Protein AF-A0A2E1LII6-F1 (afdb_monomer)

Radius of gyration: 25.46 Å; Cα contacts (8 Å, |Δi|>4): 392; chains: 1; bounding box: 59×51×78 Å

pLDDT: mean 76.34, std 22.07, range [29.39, 97.75]

Mean predicted aligned error: 13.35 Å

Sequence (254 aa):
MGRVFNDKNANGKLDPSEPGIAAARIGEQSGLLLRTDNHGRFHLPCELVQQDLGRNLVLKLDERTLPTGFEPTSENPRIVRLTRGKMVSADFGAALSREVTLNIGDCTFIYVPASAPNGVQERFHPTWTETLSTLIRILEQHPSRLVIEYRGGEHVSAELLQRRFDRVEQEFWTQWQSQPRRHAVTLSVRAQRLIGTETLPCALPDLPDGRYSVPADDAVPSIKTISADSPWAKQSFKPTRERRFFAASETETR

Secondary structure (DSSP, 8-state):
-EEEEE-TT-SSS--TTPPB-TT-EEEETTS-EEE--TTSEE---GGGS-SSS-EEEEEEEEGGGSPTTEEE-S-SSEEEEE-TT------EEEEE--EEEEEEEGGGEEEEPTTSTT--EEEE-TTHHHHHHHHHHHHHHS--EEEEEEEE-TT--HHHHHHHHHHHHHHHHHHHHTS--SS--EEEEEEEE--SS----------SS---B---GGGS-------S---GGG--PPP------PPPPP----

Structure (mmCIF, N/CA/C/O backbone):
data_AF-A0A2E1LII6-F1
#
_entry.id   AF-A0A2E1LII6-F1
#
loop_
_atom_site.group_PDB
_atom_site.id
_atom_site.type_symbol
_atom_site.label_atom_id
_atom_site.label_alt_id
_atom_site.label_comp_id
_atom_site.label_asym_id
_atom_site.label_entity_id
_atom_site.label_seq_id
_atom_site.pdbx_PDB_ins_code
_atom_site.Cartn_x
_atom_site.Cartn_y
_atom_site.Cartn_z
_atom_site.occupancy
_atom_site.B_iso_or_equiv
_atom_site.auth_seq_id
_atom_site.auth_comp_id
_atom_site.auth_asym_id
_atom_site.auth_atom_id
_atom_site.pdbx_PDB_model_num
ATOM 1 N N . MET A 1 1 ? -16.230 2.758 22.469 1.00 87.62 1 MET A N 1
ATOM 2 C CA . MET A 1 1 ? -16.947 2.202 21.296 1.00 87.62 1 MET A CA 1
ATOM 3 C C . MET A 1 1 ? -16.031 2.331 20.098 1.00 87.62 1 MET A C 1
ATOM 5 O O . MET A 1 1 ? -15.109 3.130 20.168 1.00 87.62 1 MET A O 1
ATOM 9 N N . GLY A 1 2 ? -16.210 1.543 19.053 1.00 93.06 2 GLY A N 1
ATOM 10 C CA . GLY A 1 2 ? -15.372 1.668 17.866 1.00 93.06 2 GLY A CA 1
ATOM 11 C C . GLY A 1 2 ? -16.033 1.055 16.652 1.00 93.06 2 GLY A C 1
ATOM 12 O O . GLY A 1 2 ? -17.021 0.321 16.774 1.00 93.06 2 GLY A O 1
ATOM 13 N N . ARG A 1 3 ? -15.491 1.371 15.482 1.00 96.12 3 ARG A N 1
ATOM 14 C CA . ARG A 1 3 ? -15.957 0.845 14.208 1.00 96.12 3 ARG A CA 1
ATOM 15 C C . ARG A 1 3 ? -14.788 0.393 13.345 1.00 96.12 3 ARG A C 1
ATOM 17 O O . ARG A 1 3 ? -13.794 1.098 13.227 1.00 96.12 3 ARG A O 1
ATOM 24 N N . VAL A 1 4 ? -14.931 -0.762 12.710 1.00 97.75 4 VAL A N 1
ATOM 25 C CA . VAL A 1 4 ? -14.107 -1.154 11.566 1.00 97.75 4 VAL A CA 1
ATOM 26 C C . VAL A 1 4 ? -14.878 -0.775 10.310 1.00 97.75 4 VAL A C 1
ATOM 28 O O . VAL A 1 4 ? -16.044 -1.157 10.172 1.00 97.75 4 VAL A O 1
ATOM 31 N N . PHE A 1 5 ? -14.272 0.001 9.421 1.00 97.44 5 PHE A N 1
ATOM 32 C CA . PHE A 1 5 ? -14.938 0.556 8.243 1.00 97.44 5 PHE A CA 1
ATOM 33 C C . PHE A 1 5 ? -14.146 0.297 6.964 1.00 97.44 5 PHE A C 1
ATOM 35 O O . PHE A 1 5 ? -12.929 0.123 6.994 1.00 97.44 5 PHE A O 1
ATOM 42 N N . ASN A 1 6 ? -14.877 0.225 5.850 1.00 95.88 6 ASN A N 1
ATOM 43 C CA . ASN A 1 6 ? -14.311 0.153 4.513 1.00 95.88 6 ASN A CA 1
ATOM 44 C C . ASN A 1 6 ? -13.916 1.566 4.094 1.00 95.88 6 ASN A C 1
ATOM 46 O O . ASN A 1 6 ? -14.775 2.357 3.693 1.00 95.88 6 ASN A O 1
ATOM 50 N N . ASP A 1 7 ? -12.630 1.839 4.235 1.00 93.25 7 ASP A N 1
ATOM 51 C CA . ASP A 1 7 ? -12.001 3.116 3.950 1.00 93.25 7 ASP A CA 1
ATOM 52 C C . ASP A 1 7 ? -11.849 3.283 2.431 1.00 93.25 7 ASP A C 1
ATOM 54 O O . ASP A 1 7 ? -10.897 2.808 1.809 1.00 93.25 7 ASP A O 1
ATOM 58 N N . LYS A 1 8 ? -12.843 3.902 1.792 1.00 88.00 8 LYS A N 1
ATOM 59 C CA . LYS A 1 8 ? -12.944 3.929 0.321 1.00 88.00 8 LYS A CA 1
ATOM 60 C C . LYS A 1 8 ? -11.897 4.833 -0.316 1.00 88.00 8 LYS A C 1
ATOM 62 O O . LYS A 1 8 ? -11.563 4.656 -1.490 1.00 88.00 8 LYS A O 1
ATOM 67 N N . ASN A 1 9 ? -11.437 5.834 0.425 1.00 84.88 9 ASN A N 1
ATOM 68 C CA . ASN A 1 9 ? -10.413 6.770 -0.023 1.00 84.88 9 ASN A CA 1
ATOM 69 C C . ASN A 1 9 ? -9.030 6.454 0.576 1.00 84.88 9 ASN A C 1
ATOM 71 O O . ASN A 1 9 ? -8.063 7.117 0.202 1.00 84.88 9 ASN A O 1
ATOM 75 N N . ALA A 1 10 ? -8.937 5.425 1.426 1.00 85.31 10 ALA A N 1
ATOM 76 C CA . ALA A 1 10 ? -7.733 4.946 2.096 1.00 85.31 10 ALA A CA 1
ATOM 77 C C . ALA A 1 10 ? -6.975 6.065 2.847 1.00 85.31 10 ALA A C 1
ATOM 79 O O . ALA A 1 10 ? -5.743 6.131 2.819 1.00 85.31 10 ALA A O 1
ATOM 80 N N . ASN A 1 11 ? -7.720 6.960 3.512 1.00 85.00 11 ASN A N 1
ATOM 81 C CA . ASN A 1 11 ? -7.179 8.084 4.288 1.00 85.00 11 ASN A CA 1
ATOM 82 C C . ASN A 1 11 ? -6.964 7.762 5.788 1.00 85.00 11 ASN A C 1
ATOM 84 O O . ASN A 1 11 ? -6.427 8.592 6.530 1.00 85.00 11 ASN A O 1
ATOM 88 N N . GLY A 1 12 ? -7.384 6.579 6.243 1.00 88.75 12 GLY A N 1
ATOM 89 C CA . GLY A 1 12 ? -7.261 6.079 7.614 1.00 88.75 12 GLY A CA 1
ATOM 90 C C . GLY A 1 12 ? -8.250 6.685 8.618 1.00 88.75 12 GLY A C 1
ATOM 91 O O . GLY A 1 12 ? -8.114 6.444 9.822 1.00 88.75 12 GLY A O 1
ATOM 92 N N . LYS A 1 13 ? -9.228 7.476 8.168 1.00 90.88 13 LYS A N 1
ATOM 93 C CA . LYS A 1 13 ? -10.216 8.193 8.986 1.00 90.88 13 LYS A CA 1
ATOM 94 C C . LYS A 1 13 ? -11.629 7.826 8.549 1.00 90.88 13 LYS A C 1
ATOM 96 O O . LYS A 1 13 ? -11.918 7.740 7.371 1.00 90.88 13 LYS A O 1
ATOM 101 N N . LEU A 1 14 ? -12.514 7.648 9.526 1.00 93.50 14 LEU A N 1
ATOM 102 C CA . LEU A 1 14 ? -13.900 7.289 9.253 1.00 93.50 14 LEU A CA 1
ATOM 103 C C . LEU A 1 14 ? -14.663 8.477 8.656 1.00 93.50 14 LEU A C 1
ATOM 105 O O . LEU A 1 14 ? -14.888 9.470 9.353 1.00 93.50 14 LEU A O 1
ATOM 109 N N . ASP A 1 15 ? -15.151 8.318 7.428 1.00 92.81 15 ASP A N 1
ATOM 110 C CA . ASP A 1 15 ? -16.056 9.267 6.781 1.00 92.81 15 ASP A CA 1
ATOM 111 C C . ASP A 1 15 ? -17.535 8.811 6.875 1.00 92.81 15 ASP A C 1
ATOM 113 O O . ASP A 1 15 ? -17.834 7.613 6.902 1.00 92.81 15 ASP A O 1
ATOM 117 N N . PRO A 1 16 ? -18.525 9.733 6.877 1.00 91.88 16 PRO A N 1
ATOM 118 C CA . PRO A 1 16 ? -19.945 9.374 7.022 1.00 91.88 16 PRO A CA 1
ATOM 119 C C . PRO A 1 16 ? -20.489 8.425 5.944 1.00 91.88 16 PRO A C 1
ATOM 121 O O . PRO A 1 16 ? -21.457 7.703 6.181 1.00 91.88 16 PRO A O 1
ATOM 124 N N . SER A 1 17 ? -19.883 8.433 4.753 1.00 92.50 17 SER A N 1
ATOM 125 C CA . SER A 1 17 ? -20.304 7.614 3.606 1.00 92.50 17 SER A CA 1
ATOM 126 C C . SER A 1 17 ? -19.725 6.191 3.606 1.00 92.50 17 SER A C 1
ATOM 128 O O . SER A 1 17 ? -20.030 5.387 2.714 1.00 92.50 17 SER A O 1
ATOM 130 N N . GLU A 1 18 ? -18.881 5.869 4.587 1.00 95.06 18 GLU A N 1
ATOM 131 C CA . GLU A 1 18 ? -18.122 4.625 4.614 1.00 95.06 18 GLU A CA 1
ATOM 132 C C . GLU A 1 18 ? -18.876 3.507 5.346 1.00 95.06 18 GLU A C 1
ATOM 134 O O . GLU A 1 18 ? -19.318 3.666 6.498 1.00 95.06 18 GLU A O 1
ATOM 139 N N . PRO A 1 19 ? -19.074 2.352 4.681 1.00 96.25 19 PRO A N 1
ATOM 140 C CA . PRO A 1 19 ? -19.768 1.230 5.283 1.00 96.25 19 PRO A CA 1
ATOM 141 C C . PRO A 1 19 ? -18.872 0.528 6.305 1.00 96.25 19 PRO A C 1
ATOM 143 O O . PRO A 1 19 ? -17.647 0.579 6.240 1.00 96.25 19 PRO A O 1
ATOM 146 N N . GLY A 1 20 ? -19.496 -0.158 7.258 1.00 96.62 20 GLY A N 1
ATOM 147 C CA . GLY A 1 20 ? -18.764 -0.958 8.232 1.00 96.62 20 GLY A CA 1
ATOM 148 C C . GLY A 1 20 ? -18.297 -2.290 7.658 1.00 96.62 20 GLY A C 1
ATOM 149 O O . GLY A 1 20 ? -18.930 -2.834 6.755 1.00 96.62 20 GLY A O 1
ATOM 150 N N . ILE A 1 21 ? -17.229 -2.842 8.229 1.00 97.50 21 ILE A N 1
ATOM 151 C CA . ILE A 1 21 ? -16.746 -4.192 7.931 1.00 97.50 21 ILE A CA 1
ATOM 152 C C . ILE A 1 21 ? -17.217 -5.132 9.036 1.00 97.50 21 ILE A C 1
ATOM 154 O O . ILE A 1 21 ? -16.780 -5.043 10.186 1.00 97.50 21 ILE A O 1
ATOM 158 N N . ALA A 1 22 ? -18.126 -6.032 8.676 1.00 97.38 22 ALA A N 1
ATOM 159 C CA . ALA A 1 22 ? -18.686 -7.017 9.588 1.00 97.38 22 ALA A CA 1
ATOM 160 C C . ALA A 1 22 ? -17.710 -8.157 9.897 1.00 97.38 22 ALA A C 1
ATOM 162 O O . ALA A 1 22 ? -16.826 -8.463 9.100 1.00 97.38 22 ALA A O 1
ATOM 163 N N . ALA A 1 23 ? -17.907 -8.807 11.048 1.00 96.75 23 ALA A N 1
ATOM 164 C CA . ALA A 1 23 ? -17.160 -9.984 11.495 1.00 96.75 23 ALA A CA 1
ATOM 165 C C . ALA A 1 23 ? -15.629 -9.816 11.641 1.00 96.75 23 ALA A C 1
ATOM 167 O O . ALA A 1 23 ? -14.951 -10.789 11.985 1.00 96.75 23 ALA A O 1
ATOM 168 N N . ALA A 1 24 ? -15.099 -8.603 11.474 1.00 97.69 24 ALA A N 1
ATOM 169 C CA . ALA A 1 24 ? -13.707 -8.274 11.738 1.00 97.69 24 ALA A CA 1
ATOM 170 C C . ALA A 1 24 ? -13.397 -8.457 13.227 1.00 97.69 24 ALA A C 1
ATOM 172 O O . ALA A 1 24 ? -14.223 -8.156 14.097 1.00 97.69 24 ALA A O 1
ATOM 173 N N . ARG A 1 25 ? -12.205 -8.966 13.528 1.00 97.69 25 ARG A N 1
ATOM 174 C CA . ARG A 1 25 ? -11.762 -9.260 14.889 1.00 97.69 25 ARG A CA 1
ATOM 175 C C . ARG A 1 25 ? -10.764 -8.219 15.368 1.00 97.69 25 ARG A C 1
ATOM 177 O O . ARG A 1 25 ? -9.828 -7.875 14.657 1.00 97.69 25 ARG A O 1
ATOM 184 N N . ILE A 1 26 ? -10.950 -7.754 16.596 1.00 97.12 26 ILE A N 1
ATOM 185 C CA . ILE A 1 26 ? -10.033 -6.842 17.276 1.00 97.12 26 ILE A CA 1
ATOM 186 C C . ILE A 1 26 ? -9.507 -7.561 18.512 1.00 97.12 26 ILE A C 1
ATOM 188 O O . ILE A 1 26 ? -10.291 -8.057 19.319 1.00 97.12 26 ILE A O 1
ATOM 192 N N . GLY A 1 27 ? -8.189 -7.639 18.649 1.00 95.25 27 GLY A N 1
ATOM 193 C CA . GLY A 1 27 ? -7.525 -8.152 19.839 1.00 95.25 27 GLY A CA 1
ATOM 194 C C . GLY A 1 27 ? -7.078 -7.022 20.756 1.00 95.25 27 GLY A C 1
ATOM 195 O O . GLY A 1 27 ? -6.588 -5.995 20.291 1.00 95.25 27 GLY A O 1
ATOM 196 N N . GLU A 1 28 ? -7.221 -7.224 22.057 1.00 92.19 28 GLU A N 1
ATOM 197 C CA . GLU A 1 28 ? -6.626 -6.377 23.090 1.00 92.19 28 GLU A CA 1
ATOM 198 C C . GLU A 1 28 ? -5.475 -7.130 23.774 1.00 92.19 28 GLU A C 1
ATOM 200 O O . GLU A 1 28 ? -5.450 -8.363 23.796 1.00 92.19 28 GLU A O 1
ATOM 205 N N . GLN A 1 29 ? -4.501 -6.398 24.316 1.00 89.81 29 GLN A N 1
ATOM 206 C CA . GLN A 1 29 ? -3.284 -6.960 24.914 1.00 89.81 29 GLN A CA 1
ATOM 207 C C . GLN A 1 29 ? -3.530 -8.021 26.007 1.00 89.81 29 GLN A C 1
ATOM 209 O O . GLN A 1 29 ? -2.716 -8.929 26.157 1.00 89.81 29 GLN A O 1
ATOM 214 N N . SER A 1 30 ? -4.637 -7.951 26.751 1.00 87.06 30 SER A N 1
ATOM 215 C CA . SER A 1 30 ? -5.028 -8.949 27.762 1.00 87.06 30 SER A CA 1
ATOM 216 C C . SER A 1 30 ? -5.476 -10.296 27.182 1.00 87.06 30 SER A C 1
ATOM 218 O O . SER A 1 30 ? -5.723 -11.231 27.939 1.00 87.06 30 SER A O 1
ATOM 220 N N . GLY A 1 31 ? -5.599 -10.408 25.856 1.00 89.81 31 GLY A N 1
ATOM 221 C CA . GLY A 1 31 ? -6.128 -11.587 25.171 1.00 89.81 31 GLY A CA 1
ATOM 222 C C . GLY A 1 31 ? -7.630 -11.518 24.891 1.00 89.81 31 GLY A C 1
ATOM 223 O O . GLY A 1 31 ? -8.179 -12.447 24.299 1.00 89.81 31 GLY A O 1
ATOM 224 N N . LEU A 1 32 ? -8.306 -10.426 25.264 1.00 91.44 32 LEU A N 1
ATOM 225 C CA . LEU A 1 32 ? -9.696 -10.197 24.878 1.00 91.44 32 LEU A CA 1
ATOM 226 C C . LEU A 1 32 ? -9.817 -10.081 23.352 1.00 91.44 32 LEU A C 1
ATOM 228 O O . LEU A 1 32 ? -9.117 -9.291 22.718 1.00 91.44 32 LEU A O 1
ATOM 232 N N . LEU A 1 33 ? -10.761 -10.828 22.781 1.00 94.69 33 LEU A N 1
ATOM 233 C CA . LEU A 1 33 ? -11.107 -10.776 21.365 1.00 94.69 33 LEU A CA 1
ATOM 234 C C . LEU A 1 33 ? -12.518 -10.216 21.196 1.00 94.69 33 LEU A C 1
ATOM 236 O O . LEU A 1 33 ? -13.485 -10.741 21.745 1.00 94.69 33 LEU A O 1
ATOM 240 N N . LEU A 1 34 ? -12.632 -9.165 20.397 1.00 94.62 34 LEU A N 1
ATOM 241 C CA . LEU A 1 34 ? -13.885 -8.527 20.017 1.00 94.62 34 LEU A CA 1
ATOM 242 C C . LEU A 1 34 ? -14.183 -8.845 18.561 1.00 94.62 34 LEU A C 1
ATOM 244 O O . LEU A 1 34 ? -13.266 -9.023 17.759 1.00 94.62 34 LEU A O 1
ATOM 248 N N . ARG A 1 35 ? -15.466 -8.885 18.209 1.00 96.62 35 ARG A N 1
ATOM 249 C CA . ARG A 1 35 ? -15.913 -9.058 16.828 1.00 96.62 35 ARG A CA 1
ATOM 250 C C . ARG A 1 35 ? -16.917 -7.976 16.469 1.00 96.62 35 ARG A C 1
ATOM 252 O O . ARG A 1 35 ? -17.777 -7.653 17.286 1.00 96.62 35 ARG A O 1
ATOM 259 N N . THR A 1 36 ? -16.804 -7.428 15.266 1.00 97.69 36 THR A N 1
ATOM 260 C CA . THR A 1 36 ? -17.729 -6.401 14.792 1.00 97.69 36 THR A CA 1
ATOM 261 C C . THR A 1 36 ? -19.090 -6.969 14.398 1.00 97.69 36 THR A C 1
ATOM 263 O O . THR A 1 36 ? -19.201 -8.106 13.925 1.00 97.69 36 THR A O 1
ATOM 266 N N . ASP A 1 37 ? -20.132 -6.158 14.591 1.00 97.19 37 ASP A N 1
ATOM 267 C CA . ASP A 1 37 ? -21.487 -6.428 14.102 1.00 97.19 37 ASP A CA 1
ATOM 268 C C . ASP A 1 37 ? -21.611 -6.207 12.581 1.00 97.19 37 ASP A C 1
ATOM 270 O O . ASP A 1 37 ? -20.654 -5.828 11.906 1.00 97.19 37 ASP A O 1
ATOM 274 N N . ASN A 1 38 ? -22.815 -6.391 12.032 1.00 96.81 38 ASN A N 1
ATOM 275 C CA . ASN A 1 38 ? -23.093 -6.199 10.600 1.00 96.81 38 ASN A CA 1
ATOM 276 C C . ASN A 1 38 ? -22.815 -4.771 10.087 1.00 96.81 38 ASN A C 1
ATOM 278 O O . ASN A 1 38 ? -22.709 -4.563 8.883 1.00 96.81 38 ASN A O 1
ATOM 282 N N . HIS A 1 39 ? -22.695 -3.789 10.981 1.00 96.06 39 HIS A N 1
ATOM 283 C CA . HIS A 1 39 ? -22.396 -2.393 10.662 1.00 96.06 39 HIS A CA 1
ATOM 284 C C . HIS A 1 39 ? -20.951 -2.014 11.013 1.00 96.06 39 HIS A C 1
ATOM 286 O O . HIS A 1 39 ? -20.612 -0.823 11.015 1.00 96.06 39 HIS A O 1
ATOM 292 N N . GLY A 1 40 ? -20.102 -3.001 11.311 1.00 96.88 40 GLY A N 1
ATOM 293 C CA . GLY A 1 40 ? -18.701 -2.819 11.668 1.00 96.88 40 GLY A CA 1
ATOM 294 C C . GLY A 1 40 ? -18.467 -2.305 13.085 1.00 96.88 40 GLY A C 1
ATOM 295 O O . GLY A 1 40 ? -17.338 -1.973 13.420 1.00 96.88 40 GLY A O 1
ATOM 296 N N . ARG A 1 41 ? -19.492 -2.205 13.933 1.00 96.69 41 ARG A N 1
ATOM 297 C CA . ARG A 1 41 ? -19.379 -1.618 15.276 1.00 96.69 41 ARG A CA 1
ATOM 298 C C . ARG A 1 41 ? -18.934 -2.657 16.294 1.00 96.69 41 ARG A C 1
ATOM 300 O O . ARG A 1 41 ? -19.300 -3.827 16.198 1.00 96.69 41 ARG A O 1
ATOM 307 N N . PHE A 1 42 ? -18.196 -2.214 17.304 1.00 95.00 42 PHE A N 1
ATOM 308 C CA . PHE A 1 42 ? -17.828 -3.017 18.464 1.00 95.00 42 PHE A CA 1
ATOM 309 C C . PHE A 1 42 ? -17.786 -2.174 19.745 1.00 95.00 42 PHE A C 1
ATOM 311 O O . PHE A 1 42 ? -17.645 -0.944 19.733 1.00 95.00 42 PHE A O 1
ATOM 318 N N . HIS A 1 43 ? -17.889 -2.859 20.881 1.00 91.31 43 HIS A N 1
ATOM 319 C CA . HIS A 1 43 ? -17.857 -2.251 22.204 1.00 91.31 43 HIS A CA 1
ATOM 320 C C . HIS A 1 43 ? -16.812 -2.941 23.074 1.00 91.31 43 HIS A C 1
ATOM 322 O O . HIS A 1 43 ? -16.597 -4.145 22.972 1.00 91.31 43 HIS A O 1
ATOM 328 N N . LEU A 1 44 ? -16.152 -2.147 23.913 1.00 86.12 44 LEU A N 1
ATOM 329 C CA . LEU A 1 44 ? -15.193 -2.632 24.895 1.00 86.12 44 LEU A CA 1
ATOM 330 C C . LEU A 1 44 ? -15.941 -2.904 26.206 1.00 86.12 44 LEU A C 1
ATOM 332 O O . LEU A 1 44 ? -16.714 -2.033 26.617 1.00 86.12 44 LEU A O 1
ATOM 336 N N . PRO A 1 45 ? -15.718 -4.059 26.853 1.00 83.81 45 PRO A N 1
ATOM 337 C CA . PRO A 1 45 ? -16.279 -4.350 28.166 1.00 83.81 45 PRO A CA 1
ATOM 338 C C . PRO A 1 45 ? -15.844 -3.310 29.206 1.00 83.81 45 PRO A C 1
ATOM 340 O O . PRO A 1 45 ? -14.714 -2.806 29.169 1.00 83.81 45 PRO A O 1
ATOM 343 N N . CYS A 1 46 ? -16.741 -2.972 30.131 1.00 75.00 46 CYS A N 1
ATOM 344 C CA . CYS A 1 46 ? -16.492 -1.954 31.154 1.00 75.00 46 CYS A CA 1
ATOM 345 C C . CYS A 1 46 ? -15.415 -2.382 32.162 1.00 75.00 46 CYS A C 1
ATOM 347 O O . CYS A 1 46 ? -14.729 -1.533 32.728 1.00 75.00 46 CYS A O 1
ATOM 349 N N . GLU A 1 47 ? -15.214 -3.687 32.334 1.00 74.94 47 GLU A N 1
ATOM 350 C CA . GLU A 1 47 ? -14.251 -4.311 33.246 1.00 74.94 47 GLU A CA 1
ATOM 351 C C . GLU A 1 47 ? -12.793 -3.995 32.873 1.00 74.94 47 GLU A C 1
ATOM 353 O O . GLU A 1 47 ? -11.879 -4.163 33.679 1.00 74.94 47 GLU A O 1
ATOM 358 N N . LEU A 1 48 ? -12.552 -3.492 31.657 1.00 75.31 48 LEU A N 1
ATOM 359 C CA . LEU A 1 48 ? -11.228 -3.063 31.209 1.00 75.31 48 LEU A CA 1
ATOM 360 C C . LEU A 1 48 ? -10.770 -1.734 31.835 1.00 75.31 48 LEU A C 1
ATOM 362 O O . LEU A 1 48 ? -9.611 -1.356 31.678 1.00 75.31 48 LEU A O 1
ATOM 366 N N . VAL A 1 49 ? -11.636 -1.005 32.536 1.00 71.50 49 VAL A N 1
ATOM 367 C CA . VAL A 1 49 ? -11.278 0.257 33.194 1.00 71.50 49 VAL A CA 1
ATOM 368 C C . VAL A 1 49 ? -11.309 0.042 34.705 1.00 71.50 49 VAL A C 1
ATOM 370 O O . VAL A 1 49 ? -12.378 -0.123 35.286 1.00 71.50 49 VAL A O 1
ATOM 373 N N . GLN A 1 50 ? -10.137 0.036 35.354 1.00 66.56 50 GLN A N 1
ATOM 374 C CA . GLN A 1 50 ? -10.078 0.042 36.820 1.00 66.56 50 GLN A CA 1
ATOM 375 C C . GLN A 1 50 ? -10.671 1.351 37.357 1.00 66.56 50 GLN A C 1
ATOM 377 O O . GLN A 1 50 ? -10.592 2.389 36.698 1.00 66.56 50 GLN A O 1
ATOM 382 N N . GLN A 1 51 ? -11.306 1.289 38.531 1.00 63.09 51 GLN A N 1
ATOM 383 C CA . GLN A 1 51 ? -12.258 2.312 38.977 1.00 63.09 51 GLN A CA 1
ATOM 384 C C . GLN A 1 51 ? -11.663 3.720 39.161 1.00 63.09 51 GLN A C 1
ATOM 386 O O . GLN A 1 51 ? -12.420 4.692 39.058 1.00 63.09 51 GLN A O 1
ATOM 391 N N . ASP A 1 52 ? -10.341 3.834 39.346 1.00 67.31 52 ASP A N 1
ATOM 392 C CA . ASP A 1 52 ? -9.731 5.044 39.920 1.00 67.31 52 ASP A CA 1
ATOM 393 C C . ASP A 1 52 ? -8.591 5.617 39.058 1.00 67.31 52 ASP A C 1
ATOM 395 O O . ASP A 1 52 ? -8.352 6.824 39.032 1.00 67.31 52 ASP A O 1
ATOM 399 N N . LEU A 1 53 ? -7.909 4.765 38.288 1.00 68.75 53 LEU A N 1
ATOM 400 C CA . LEU A 1 53 ? -6.806 5.138 37.410 1.00 68.75 53 LEU A CA 1
ATOM 401 C C . LEU A 1 53 ? -7.168 4.665 36.008 1.00 68.75 53 LEU A C 1
ATOM 403 O O . LEU A 1 53 ? -7.286 3.467 35.759 1.00 68.75 53 LEU A O 1
ATOM 407 N N . GLY A 1 54 ? -7.365 5.598 35.072 1.00 77.56 54 GLY A N 1
ATOM 408 C CA . GLY A 1 54 ? -7.589 5.209 33.678 1.00 77.56 54 GLY A CA 1
ATOM 409 C C . GLY A 1 54 ? -6.487 4.262 33.178 1.00 77.56 54 GLY A C 1
ATOM 410 O O . GLY A 1 54 ? -5.377 4.240 33.729 1.00 77.56 54 GLY A O 1
ATOM 411 N N . ARG A 1 55 ? -6.724 3.553 32.072 1.00 84.94 55 ARG A N 1
ATOM 412 C CA . ARG A 1 55 ? -5.763 2.612 31.468 1.00 84.94 55 ARG A CA 1
ATOM 413 C C . ARG A 1 55 ? -5.517 2.917 29.991 1.00 84.94 55 ARG A C 1
ATOM 415 O O . ARG A 1 55 ? -6.419 3.369 29.295 1.00 84.94 55 ARG A O 1
ATOM 422 N N . ASN A 1 56 ? -4.294 2.691 29.516 1.00 89.00 56 ASN A N 1
ATOM 423 C CA . ASN A 1 56 ? -4.018 2.647 28.080 1.00 89.00 56 ASN A CA 1
ATOM 424 C C . ASN A 1 56 ? -4.372 1.248 27.583 1.00 89.00 56 ASN A C 1
ATOM 426 O O . ASN A 1 56 ? -3.808 0.274 28.073 1.00 89.00 56 ASN A O 1
ATOM 430 N N . LEU A 1 57 ? -5.313 1.150 26.654 1.00 89.19 57 LEU A N 1
ATOM 431 C CA . LEU A 1 57 ? -5.597 -0.089 25.944 1.00 89.19 57 LEU A CA 1
ATOM 432 C C . LEU A 1 57 ? -4.841 -0.099 24.628 1.00 89.19 57 LEU A C 1
ATOM 434 O O . LEU A 1 57 ? -4.822 0.908 23.921 1.00 89.19 57 LEU A O 1
ATOM 438 N N . VAL A 1 58 ? -4.267 -1.247 24.292 1.00 93.12 58 VAL A N 1
ATOM 439 C CA . VAL A 1 58 ? -3.666 -1.486 22.981 1.00 93.12 58 VAL A CA 1
ATOM 440 C C . VAL A 1 58 ? -4.612 -2.390 22.211 1.00 93.12 58 VAL A C 1
ATOM 442 O O . VAL A 1 58 ? -4.824 -3.540 22.592 1.00 93.12 58 VAL A O 1
ATOM 445 N N . LEU A 1 59 ? -5.199 -1.854 21.148 1.00 94.56 59 LEU A N 1
ATOM 446 C CA . LEU A 1 59 ? -6.166 -2.541 20.303 1.00 94.56 59 LEU A CA 1
ATOM 447 C C . LEU A 1 59 ? -5.530 -2.816 18.949 1.00 94.56 59 LEU A C 1
ATOM 449 O O . LEU A 1 59 ? -4.980 -1.914 18.321 1.00 94.56 59 LEU A O 1
ATOM 453 N N . LYS A 1 60 ? -5.616 -4.058 18.489 1.00 96.81 60 LYS A N 1
ATOM 454 C CA . LYS A 1 60 ? -5.072 -4.481 17.204 1.00 96.81 60 LYS A CA 1
ATOM 455 C C . LYS A 1 60 ? -6.174 -5.086 16.350 1.00 96.81 60 LYS A C 1
ATOM 457 O O . LYS A 1 60 ? -6.830 -6.035 16.776 1.00 96.81 60 LYS A O 1
ATOM 462 N N . LEU A 1 61 ? -6.347 -4.567 15.143 1.00 97.56 61 LEU A N 1
ATOM 463 C CA . LEU A 1 61 ? -7.186 -5.191 14.131 1.00 97.56 61 LEU A CA 1
ATOM 464 C C . LEU A 1 61 ? -6.492 -6.454 13.610 1.00 97.56 61 LEU A C 1
ATOM 466 O O . LEU A 1 61 ? -5.315 -6.425 13.240 1.00 97.56 61 LEU A O 1
ATOM 470 N N . ASP A 1 62 ? -7.221 -7.565 13.595 1.00 96.75 62 ASP A N 1
ATOM 471 C CA . ASP A 1 62 ? -6.743 -8.832 13.062 1.00 96.75 62 ASP A CA 1
ATOM 472 C C . ASP A 1 62 ? -6.991 -8.917 11.551 1.00 96.75 62 ASP A C 1
ATOM 474 O O . ASP A 1 62 ? -8.087 -9.240 11.088 1.00 96.75 62 ASP A O 1
ATOM 478 N N . GLU A 1 63 ? -5.940 -8.648 10.785 1.00 95.06 63 GLU A N 1
ATOM 479 C CA . GLU A 1 63 ? -5.949 -8.547 9.321 1.00 95.06 63 GLU A CA 1
ATOM 480 C C . GLU A 1 63 ? -6.491 -9.803 8.634 1.00 95.06 63 GLU A C 1
ATOM 482 O O . GLU A 1 63 ? -7.208 -9.713 7.644 1.00 95.06 63 GLU A O 1
ATOM 487 N N . ARG A 1 64 ? -6.253 -10.986 9.213 1.00 95.25 64 ARG A N 1
ATOM 488 C CA . ARG A 1 64 ? -6.718 -12.268 8.650 1.00 95.25 64 ARG A CA 1
ATOM 489 C C . ARG A 1 64 ? -8.241 -12.438 8.674 1.00 95.25 64 ARG A C 1
ATOM 491 O O . ARG A 1 64 ? -8.757 -13.382 8.088 1.00 95.25 64 ARG A O 1
ATOM 498 N N . THR A 1 65 ? -8.945 -11.594 9.427 1.00 96.69 65 THR A N 1
ATOM 499 C CA . THR A 1 65 ? -10.412 -11.623 9.542 1.00 96.69 65 THR A CA 1
ATOM 500 C C . THR A 1 65 ? -11.100 -10.591 8.660 1.00 96.69 65 THR A C 1
ATOM 502 O O . THR A 1 65 ? -12.329 -10.550 8.619 1.00 96.69 65 THR A O 1
ATOM 505 N N . LEU A 1 66 ? -10.323 -9.761 7.963 1.00 96.75 66 LEU A N 1
ATOM 506 C CA . LEU A 1 66 ? -10.854 -8.836 6.978 1.00 96.75 66 LEU A CA 1
ATOM 507 C C . LEU A 1 66 ? -11.306 -9.589 5.717 1.00 96.75 66 LEU A C 1
ATOM 509 O O . LEU A 1 66 ? -10.838 -10.702 5.455 1.00 96.75 66 LEU A O 1
ATOM 513 N N . PRO A 1 67 ? -12.210 -8.993 4.917 1.00 95.25 67 PRO A N 1
ATOM 514 C CA . PRO A 1 67 ? -12.533 -9.514 3.598 1.00 95.25 67 PRO A CA 1
ATOM 515 C C . PRO A 1 67 ? -11.271 -9.708 2.751 1.00 95.25 67 PRO A C 1
ATOM 517 O O . PRO A 1 67 ? -10.284 -8.990 2.900 1.00 95.25 67 PRO A O 1
ATOM 520 N N . THR A 1 68 ? -11.301 -10.677 1.841 1.00 92.00 68 THR A N 1
ATOM 521 C CA . THR A 1 68 ? -10.144 -10.998 1.002 1.00 92.00 68 THR A CA 1
ATOM 522 C C . THR A 1 68 ? -9.614 -9.764 0.269 1.00 92.00 68 THR A C 1
ATOM 524 O O . THR A 1 68 ? -10.375 -9.020 -0.347 1.00 92.00 68 THR A O 1
ATOM 527 N N . GLY A 1 69 ? -8.295 -9.571 0.339 1.00 88.19 69 GLY A N 1
ATOM 528 C CA . GLY A 1 69 ? -7.593 -8.456 -0.293 1.00 88.19 69 GLY A CA 1
ATOM 529 C C . GLY A 1 69 ? -7.627 -7.148 0.497 1.00 88.19 69 GLY A C 1
ATOM 530 O O . GLY A 1 69 ? -7.002 -6.192 0.056 1.00 88.19 69 GLY A O 1
ATOM 531 N N . PHE A 1 70 ? -8.326 -7.069 1.633 1.00 92.75 70 PHE A N 1
ATOM 532 C C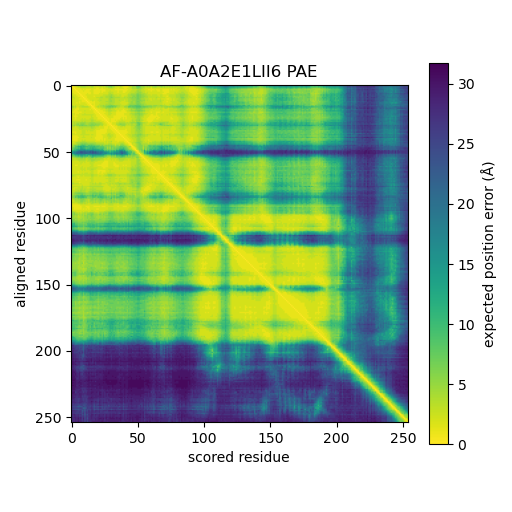A . PHE A 1 70 ? -8.309 -5.866 2.462 1.00 92.75 70 PHE A CA 1
ATOM 533 C C . PHE A 1 70 ? -7.034 -5.777 3.302 1.00 92.75 70 PHE A C 1
ATOM 535 O O . PHE A 1 70 ? -6.603 -6.759 3.903 1.00 92.75 70 PHE A O 1
ATOM 542 N N . GLU A 1 71 ? -6.486 -4.570 3.396 1.00 91.62 71 GLU A N 1
ATOM 543 C CA . GLU A 1 71 ? -5.354 -4.223 4.252 1.00 91.62 71 GLU A CA 1
ATOM 544 C C . GLU A 1 71 ? -5.733 -3.042 5.166 1.00 91.62 71 GLU A C 1
ATOM 546 O O . GLU A 1 71 ? -6.549 -2.198 4.774 1.00 91.62 71 GLU A O 1
ATOM 551 N N . PRO A 1 72 ? -5.181 -2.955 6.391 1.00 93.25 72 PRO A N 1
ATOM 552 C CA . PRO A 1 72 ? -5.399 -1.807 7.263 1.00 93.25 72 PRO A CA 1
ATOM 553 C C . PRO A 1 72 ? -4.873 -0.511 6.645 1.00 93.25 72 PRO A C 1
ATOM 555 O O . PRO A 1 72 ? -3.738 -0.451 6.175 1.00 93.25 72 PRO A O 1
ATOM 558 N N . THR A 1 73 ? -5.679 0.543 6.716 1.00 91.06 73 THR A N 1
ATOM 559 C CA . THR A 1 73 ? -5.318 1.897 6.265 1.00 91.06 73 THR A CA 1
ATOM 560 C C . THR A 1 73 ? -5.071 2.853 7.429 1.00 91.06 73 THR A C 1
ATOM 562 O O . THR A 1 73 ? -4.364 3.847 7.281 1.00 91.06 73 THR A O 1
ATOM 565 N N . SER A 1 74 ? -5.617 2.548 8.609 1.00 92.19 74 SER A N 1
ATOM 566 C CA . SER A 1 74 ? -5.349 3.273 9.852 1.00 92.19 74 SER A CA 1
ATOM 567 C C . SER A 1 74 ? -4.220 2.628 10.662 1.00 92.19 74 SER A C 1
ATOM 569 O O . SER A 1 74 ? -3.823 1.490 10.418 1.00 92.19 74 SER A O 1
ATOM 571 N N . GLU A 1 75 ? -3.760 3.320 11.703 1.00 90.69 75 GLU A N 1
ATOM 572 C CA . GLU A 1 75 ? -2.790 2.779 12.660 1.00 90.69 75 GLU A CA 1
ATOM 573 C C . GLU A 1 75 ? -3.233 1.422 13.234 1.00 90.69 75 GLU A C 1
ATOM 575 O O . GLU A 1 75 ? -4.349 1.267 13.740 1.00 90.69 75 GLU A O 1
ATOM 580 N N . ASN A 1 76 ? -2.335 0.438 13.173 1.00 93.44 76 ASN A N 1
ATOM 581 C CA . ASN A 1 76 ? -2.541 -0.896 13.721 1.00 93.44 76 ASN A CA 1
ATOM 582 C C . ASN A 1 76 ? -1.216 -1.416 14.319 1.00 93.44 76 ASN A C 1
ATOM 584 O O . ASN A 1 76 ? -0.308 -1.746 13.554 1.00 93.44 76 ASN A O 1
ATOM 588 N N . PRO A 1 77 ? -1.056 -1.518 15.654 1.00 95.00 77 PRO A N 1
ATOM 589 C CA . PRO A 1 77 ? -2.062 -1.354 16.706 1.00 95.00 77 PRO A CA 1
ATOM 590 C C . PRO A 1 77 ? -2.348 0.112 17.069 1.00 95.00 77 PRO A C 1
ATOM 592 O O . PRO A 1 77 ? -1.501 0.985 16.904 1.00 95.00 77 PRO A O 1
ATOM 595 N N . ARG A 1 78 ? -3.525 0.359 17.648 1.00 92.69 78 ARG A N 1
ATOM 596 C CA . ARG A 1 78 ? -3.962 1.662 18.155 1.00 92.69 78 ARG A CA 1
ATOM 597 C C . ARG A 1 78 ? -3.948 1.688 19.679 1.00 92.69 78 ARG A C 1
ATOM 599 O O . ARG A 1 78 ? -4.461 0.775 20.326 1.00 92.69 78 ARG A O 1
ATOM 606 N N . ILE A 1 79 ? -3.398 2.753 20.256 1.00 92.12 79 ILE A N 1
ATOM 607 C CA . ILE A 1 79 ? -3.355 2.953 21.708 1.00 92.12 79 ILE A CA 1
ATOM 608 C C . ILE A 1 79 ? -4.436 3.954 22.104 1.00 92.12 79 ILE A C 1
ATOM 610 O O . ILE A 1 79 ? -4.505 5.056 21.566 1.00 92.12 79 ILE A O 1
ATOM 614 N N . VAL A 1 80 ? -5.285 3.575 23.057 1.00 89.62 80 VAL A N 1
ATOM 615 C CA . VAL A 1 80 ? -6.429 4.382 23.481 1.00 89.62 80 VAL A CA 1
ATOM 616 C C . VAL A 1 80 ? -6.446 4.519 24.998 1.00 89.62 80 VAL A C 1
ATOM 618 O O . VAL A 1 80 ? -6.504 3.531 25.728 1.00 89.62 80 VAL A O 1
ATOM 621 N N . ARG A 1 81 ? -6.424 5.760 25.491 1.00 88.38 81 ARG A N 1
ATOM 622 C CA . ARG A 1 81 ? -6.561 6.072 26.918 1.00 88.38 81 ARG A CA 1
ATOM 623 C C . ARG A 1 81 ? -8.028 5.982 27.331 1.00 88.38 81 ARG A C 1
ATOM 625 O O . ARG A 1 81 ? -8.810 6.871 27.009 1.00 88.38 81 ARG A O 1
ATOM 632 N N . LEU A 1 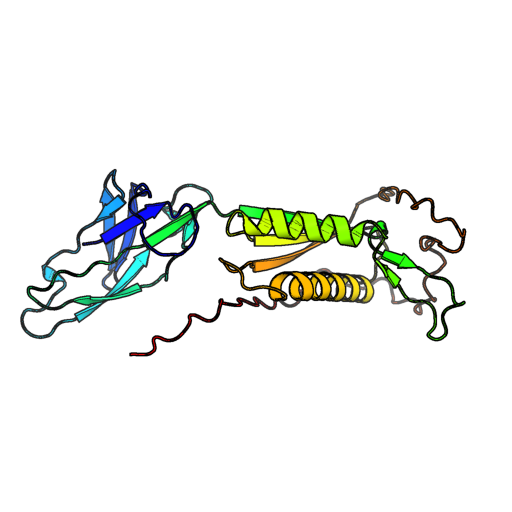82 ? -8.394 4.965 28.102 1.00 84.00 82 LEU A N 1
ATOM 633 C CA . LEU A 1 82 ? -9.711 4.874 28.725 1.00 84.00 82 LEU A CA 1
ATOM 634 C C . LEU A 1 82 ? -9.692 5.445 30.141 1.00 84.00 82 LEU A C 1
ATOM 636 O O . LEU A 1 82 ? -8.833 5.113 30.954 1.00 84.00 82 LEU A O 1
ATOM 640 N N . THR A 1 83 ? -10.671 6.290 30.444 1.00 82.12 83 THR A N 1
ATOM 641 C CA . THR A 1 83 ? -10.915 6.852 31.781 1.00 82.12 83 THR A CA 1
ATOM 642 C C . THR A 1 83 ? -12.392 6.689 32.119 1.00 82.12 83 THR A C 1
ATOM 644 O O . THR A 1 83 ? -13.237 6.672 31.222 1.00 82.12 83 THR A O 1
ATOM 647 N N . ARG A 1 84 ? -12.717 6.537 33.407 1.00 80.25 84 ARG A N 1
ATOM 648 C CA . ARG A 1 84 ? -14.097 6.328 33.861 1.00 80.25 84 ARG A CA 1
ATOM 649 C C . ARG A 1 84 ? -15.006 7.472 33.403 1.00 80.25 84 ARG A C 1
ATOM 651 O O . ARG A 1 84 ? -14.632 8.638 33.483 1.00 80.25 84 ARG A O 1
ATOM 658 N N . GLY A 1 85 ? -16.197 7.124 32.915 1.00 78.44 85 GLY A N 1
ATOM 659 C CA . GLY A 1 85 ? -17.218 8.087 32.489 1.00 78.44 85 GLY A CA 1
ATOM 660 C C . GLY A 1 85 ? -16.928 8.814 31.170 1.00 78.44 85 GLY A C 1
ATOM 661 O O . GLY A 1 85 ? -17.796 9.539 30.693 1.00 78.44 85 GLY A O 1
ATOM 662 N N . LYS A 1 86 ? -15.756 8.616 30.547 1.00 81.25 86 LYS A N 1
ATOM 663 C CA . LYS A 1 86 ? -15.454 9.186 29.230 1.00 81.25 86 LYS A CA 1
ATOM 664 C C . LYS A 1 86 ? -15.710 8.171 28.129 1.00 81.25 86 LYS A C 1
ATOM 666 O O . LYS A 1 86 ? -15.204 7.051 28.157 1.00 81.25 86 LYS A O 1
ATOM 671 N N . MET A 1 87 ? -16.460 8.600 27.121 1.00 80.19 87 MET A N 1
ATOM 672 C CA . MET A 1 87 ? -16.547 7.866 25.868 1.00 80.19 87 MET A CA 1
ATOM 673 C C . MET A 1 87 ? -15.273 8.084 25.065 1.00 80.19 87 MET A C 1
ATOM 675 O O . MET A 1 87 ? -14.802 9.210 24.920 1.00 80.19 87 MET A O 1
ATOM 679 N N . VAL A 1 88 ? -14.736 6.995 24.526 1.00 84.75 88 VAL A N 1
ATOM 680 C CA . VAL A 1 88 ? -13.600 7.037 23.611 1.00 84.75 88 VAL A CA 1
ATOM 681 C C . VAL A 1 88 ? -13.933 6.216 22.374 1.00 84.75 88 VAL A C 1
ATOM 683 O O . VAL A 1 88 ? -14.573 5.158 22.488 1.00 84.75 88 VAL A O 1
ATOM 686 N N . SER A 1 89 ? -13.529 6.737 21.213 1.00 87.62 89 SER A N 1
ATOM 687 C CA . SER A 1 89 ? -13.644 6.055 19.926 1.00 87.62 89 SER A CA 1
ATOM 688 C C . SER A 1 89 ? -12.335 5.366 19.564 1.00 87.62 89 SER A C 1
ATOM 690 O O . SER A 1 89 ? -11.259 5.943 19.733 1.00 87.62 89 SER A O 1
ATOM 692 N N . ALA A 1 90 ? -12.431 4.134 19.077 1.00 91.31 90 ALA A N 1
ATOM 693 C CA . ALA A 1 90 ? -11.308 3.346 18.589 1.00 91.31 90 ALA A CA 1
ATOM 694 C C . ALA A 1 90 ? -11.674 2.768 17.222 1.00 91.31 90 ALA A C 1
ATOM 696 O O . ALA A 1 90 ? -12.127 1.632 17.118 1.00 91.31 90 ALA A O 1
ATOM 697 N N . ASP A 1 91 ? -11.537 3.586 16.187 1.00 95.44 91 ASP A N 1
ATOM 698 C CA . ASP A 1 91 ? -11.918 3.202 14.830 1.00 95.44 91 ASP A CA 1
ATOM 699 C C . ASP A 1 91 ? -10.725 2.628 14.066 1.00 95.44 91 ASP A C 1
ATOM 701 O O . ASP A 1 91 ? -9.583 3.044 14.294 1.00 95.44 91 ASP A O 1
ATOM 705 N N . PHE A 1 92 ? -11.000 1.681 13.172 1.00 97.38 92 PHE A N 1
ATOM 706 C CA . PHE A 1 92 ? -10.015 1.064 12.293 1.00 97.38 92 PHE A CA 1
ATOM 707 C C . PHE A 1 92 ? -10.495 1.115 10.844 1.00 97.38 92 PHE A C 1
ATOM 709 O O . PHE A 1 92 ? -11.572 0.611 10.524 1.00 97.38 92 PHE A O 1
ATOM 716 N N . GLY A 1 93 ? -9.679 1.701 9.978 1.00 95.88 93 GLY A N 1
ATOM 717 C CA . GLY A 1 93 ? -9.896 1.693 8.538 1.00 95.88 93 GLY A CA 1
ATOM 718 C C . GLY A 1 93 ? -9.232 0.477 7.908 1.00 95.88 93 GLY A C 1
ATOM 719 O O . GLY A 1 93 ? -8.112 0.108 8.280 1.00 95.88 93 GLY A O 1
ATOM 720 N N . ALA A 1 94 ? -9.917 -0.144 6.957 1.00 95.81 94 ALA A N 1
ATOM 721 C CA . ALA A 1 94 ? -9.311 -1.093 6.038 1.00 95.81 94 ALA A CA 1
ATOM 722 C C . ALA A 1 94 ? -9.885 -0.897 4.638 1.00 95.81 94 ALA A C 1
ATOM 724 O O . ALA A 1 94 ? -11.071 -0.607 4.483 1.00 95.81 94 ALA A O 1
ATOM 725 N N . ALA A 1 95 ? -9.057 -1.100 3.624 1.00 92.56 95 ALA A N 1
ATOM 726 C CA . ALA A 1 95 ? -9.430 -0.928 2.227 1.00 92.56 95 ALA A CA 1
ATOM 727 C C . ALA A 1 95 ? -8.923 -2.099 1.396 1.00 92.56 95 ALA A C 1
ATOM 729 O O . ALA A 1 95 ? -7.937 -2.740 1.757 1.00 92.56 95 ALA A O 1
ATOM 730 N N . LEU A 1 96 ? -9.573 -2.357 0.263 1.00 90.19 96 LEU A N 1
ATOM 731 C CA . LEU A 1 96 ? -9.071 -3.314 -0.716 1.00 90.19 96 LEU A CA 1
ATOM 732 C C . LEU A 1 96 ? -7.707 -2.840 -1.240 1.00 90.19 96 LEU A C 1
ATOM 734 O O . LEU A 1 96 ? -7.602 -1.744 -1.794 1.00 90.19 96 LEU A O 1
ATOM 738 N N . SER A 1 97 ? -6.677 -3.669 -1.083 1.00 86.19 97 SER A N 1
ATOM 739 C CA . SER A 1 97 ? -5.340 -3.386 -1.592 1.00 86.19 97 SER A CA 1
ATOM 740 C C . SER A 1 97 ? -5.387 -3.295 -3.117 1.00 86.19 97 SER A C 1
ATOM 742 O O . SER A 1 97 ? -5.846 -4.212 -3.804 1.00 86.19 97 SER A O 1
ATOM 744 N N . ARG A 1 98 ? -4.946 -2.154 -3.652 1.00 86.00 98 ARG A N 1
ATOM 745 C CA . ARG A 1 98 ? -4.903 -1.877 -5.090 1.00 86.00 98 ARG A CA 1
ATOM 746 C C . ARG A 1 98 ? -3.460 -1.942 -5.565 1.00 86.00 98 ARG A C 1
ATOM 748 O O . ARG A 1 98 ? -2.638 -1.120 -5.167 1.00 86.00 98 ARG A O 1
ATOM 755 N N . GLU A 1 99 ? -3.162 -2.888 -6.447 1.00 89.44 99 GLU A N 1
ATOM 756 C CA . GLU A 1 99 ? -1.871 -2.978 -7.129 1.00 89.44 99 GLU A CA 1
ATOM 757 C C . GLU A 1 99 ? -1.981 -2.385 -8.539 1.00 89.44 99 GLU A C 1
ATOM 759 O O . GLU A 1 99 ? -2.918 -2.680 -9.282 1.00 89.44 99 GLU A O 1
ATOM 764 N N . VAL A 1 100 ? -1.031 -1.525 -8.902 1.00 93.00 100 VAL A N 1
ATOM 765 C CA . VAL A 1 100 ? -0.872 -0.978 -10.253 1.00 93.00 100 VAL A CA 1
ATOM 766 C C . VAL A 1 100 ? 0.502 -1.392 -10.758 1.00 93.00 100 VAL A C 1
ATOM 768 O O . VAL A 1 100 ? 1.517 -1.029 -10.165 1.00 93.00 100 VAL A O 1
ATOM 771 N N . THR A 1 101 ? 0.541 -2.138 -11.859 1.00 93.00 101 THR A N 1
ATOM 772 C CA . THR A 1 101 ? 1.794 -2.639 -12.433 1.00 93.00 101 THR A CA 1
ATOM 773 C C . THR A 1 101 ? 2.232 -1.784 -13.617 1.00 93.00 101 THR A C 1
ATOM 775 O O . THR A 1 101 ? 1.492 -1.630 -14.590 1.00 93.00 101 THR A O 1
ATOM 778 N N . LEU A 1 102 ? 3.455 -1.258 -13.562 1.00 94.69 102 LEU A N 1
ATOM 779 C CA . LEU A 1 102 ? 4.140 -0.658 -14.701 1.00 94.69 102 LEU A CA 1
ATOM 780 C C . LEU A 1 102 ? 5.054 -1.708 -15.332 1.00 94.69 102 LEU A C 1
ATOM 782 O O . LEU A 1 102 ? 6.072 -2.070 -14.747 1.00 94.69 102 LEU A O 1
ATOM 786 N N . ASN A 1 103 ? 4.710 -2.160 -16.535 1.00 91.38 103 ASN A N 1
ATOM 787 C CA . ASN A 1 103 ? 5.567 -3.060 -17.298 1.00 91.38 103 ASN A CA 1
ATOM 788 C C . ASN A 1 103 ? 6.638 -2.255 -18.039 1.00 91.38 103 ASN A C 1
ATOM 790 O O . ASN A 1 103 ? 6.317 -1.392 -18.858 1.00 91.38 103 ASN A O 1
ATOM 794 N N . ILE A 1 104 ? 7.899 -2.561 -17.762 1.00 90.56 104 ILE A N 1
ATOM 795 C CA . ILE A 1 104 ? 9.068 -2.042 -18.473 1.00 90.56 104 ILE A CA 1
ATOM 796 C C . ILE A 1 104 ? 9.880 -3.207 -19.035 1.00 90.56 104 ILE A C 1
ATOM 798 O O . ILE A 1 104 ? 9.748 -4.348 -18.596 1.00 90.56 104 ILE A O 1
ATOM 802 N N . GLY A 1 105 ? 10.742 -2.926 -20.000 1.00 88.31 105 GLY A N 1
ATOM 803 C CA . GLY A 1 105 ? 11.638 -3.928 -20.564 1.00 88.31 105 GLY A CA 1
ATOM 804 C C . GLY A 1 105 ? 12.783 -3.287 -21.322 1.00 88.31 105 GLY A C 1
ATOM 805 O O . GLY A 1 105 ? 13.009 -2.081 -21.209 1.00 88.31 105 GLY A O 1
ATOM 806 N N . ASP A 1 106 ? 13.484 -4.079 -22.127 1.00 84.06 106 ASP A N 1
ATOM 807 C CA . ASP A 1 106 ? 14.626 -3.591 -22.907 1.00 84.06 106 ASP A CA 1
ATOM 808 C C . ASP A 1 106 ? 14.238 -2.404 -23.806 1.00 84.06 106 ASP A C 1
ATOM 810 O O . ASP A 1 106 ? 14.932 -1.393 -23.833 1.00 84.06 106 ASP A O 1
ATOM 814 N N . CYS A 1 107 ? 13.053 -2.455 -24.422 1.00 83.44 107 CYS A N 1
ATOM 815 C CA . CYS A 1 107 ? 12.525 -1.410 -25.307 1.00 83.44 107 CYS A CA 1
ATOM 816 C C . CYS A 1 107 ? 12.204 -0.081 -24.609 1.00 83.44 107 CYS A C 1
ATOM 818 O O . CYS A 1 107 ? 12.007 0.939 -25.268 1.00 83.44 107 CYS A O 1
ATOM 820 N N . THR A 1 108 ? 12.115 -0.072 -23.276 1.00 89.44 108 THR A N 1
ATOM 821 C CA . THR A 1 108 ? 11.930 1.163 -22.504 1.00 89.44 108 THR A CA 1
ATOM 822 C C . THR A 1 108 ? 13.176 2.051 -22.579 1.00 89.44 108 THR A C 1
ATOM 824 O O . THR A 1 108 ? 13.070 3.265 -22.394 1.00 89.44 108 THR A O 1
ATOM 827 N N . PHE A 1 109 ? 14.337 1.468 -22.893 1.00 87.25 109 PHE A N 1
ATOM 828 C CA . PHE A 1 109 ? 15.633 2.132 -22.940 1.00 87.25 109 PHE A CA 1
ATOM 829 C C . PHE A 1 109 ? 16.201 2.080 -24.365 1.00 87.25 109 PHE A C 1
ATOM 831 O O . PHE A 1 109 ? 16.427 1.013 -24.924 1.00 87.25 109 PHE A O 1
ATOM 838 N N . ILE A 1 110 ? 16.454 3.244 -24.959 1.00 83.44 110 ILE A N 1
ATOM 839 C CA . ILE A 1 110 ? 17.081 3.379 -26.278 1.00 83.44 110 ILE A CA 1
ATOM 840 C C . ILE A 1 110 ? 18.530 3.840 -26.134 1.00 83.44 110 ILE A C 1
ATOM 842 O O . ILE A 1 110 ? 18.855 4.663 -25.273 1.00 83.44 110 ILE A O 1
ATOM 846 N N . TYR A 1 111 ? 19.404 3.334 -27.000 1.00 75.62 111 TYR A N 1
ATOM 847 C CA . TYR A 1 111 ? 20.807 3.734 -27.044 1.00 75.62 111 TYR A CA 1
ATOM 848 C C . TYR A 1 111 ? 20.998 4.829 -28.077 1.00 75.62 111 TYR A C 1
ATOM 850 O O . TYR A 1 111 ? 20.606 4.677 -29.233 1.00 75.62 111 TYR A O 1
ATOM 858 N N . VAL A 1 112 ? 21.633 5.923 -27.660 1.00 65.50 112 VAL A N 1
ATOM 859 C CA . VAL A 1 112 ? 22.065 6.974 -28.583 1.00 65.50 112 VAL A CA 1
ATOM 860 C C . VAL A 1 112 ? 23.555 6.767 -28.877 1.00 65.50 112 VAL A C 1
ATOM 862 O O . VAL A 1 112 ? 24.362 6.838 -27.944 1.00 65.50 112 VAL A O 1
ATOM 865 N N . PRO A 1 113 ? 23.946 6.478 -30.131 1.00 61.19 113 PRO A N 1
ATOM 866 C CA . PRO A 1 113 ? 25.332 6.285 -30.515 1.00 61.19 113 PRO A CA 1
ATOM 867 C C . PRO A 1 113 ? 26.139 7.575 -30.339 1.00 61.19 113 PRO A C 1
ATOM 869 O O . PRO A 1 113 ? 25.607 8.686 -30.289 1.00 61.19 113 PRO A O 1
ATOM 872 N N . ALA A 1 114 ? 27.453 7.388 -30.235 1.00 54.03 114 ALA A N 1
ATOM 873 C CA . ALA A 1 114 ? 28.465 8.273 -29.657 1.00 54.03 114 ALA A CA 1
ATOM 874 C C . ALA A 1 114 ? 28.727 9.634 -30.351 1.00 54.03 114 ALA A C 1
ATOM 876 O O . ALA A 1 114 ? 29.812 10.188 -30.214 1.00 54.03 114 ALA A O 1
ATOM 877 N N . SER A 1 115 ? 27.758 10.226 -31.058 1.00 55.06 115 SER A N 1
ATOM 878 C CA . SER A 1 115 ? 27.820 11.655 -31.425 1.00 55.06 115 SER A CA 1
ATOM 879 C C . SER A 1 115 ? 27.598 12.580 -30.218 1.00 55.06 115 SER A C 1
ATOM 881 O O . SER A 1 115 ? 27.766 13.792 -30.333 1.00 55.06 115 SER A O 1
ATOM 883 N N . ALA A 1 116 ? 27.174 12.032 -29.075 1.00 55.16 116 ALA A N 1
ATOM 884 C CA . ALA A 1 116 ? 26.999 12.775 -27.838 1.00 55.16 116 ALA A CA 1
ATOM 885 C C . ALA A 1 116 ? 28.366 13.024 -27.166 1.00 55.16 116 ALA A C 1
ATOM 887 O O . ALA A 1 116 ? 29.139 12.077 -27.011 1.00 55.16 116 ALA A O 1
ATOM 888 N N . PRO A 1 117 ? 28.656 14.251 -26.693 1.00 53.84 117 PRO A N 1
ATOM 889 C CA . PRO A 1 117 ? 29.956 14.627 -26.118 1.00 53.84 117 PRO A CA 1
ATOM 890 C C . PRO A 1 117 ? 30.382 13.818 -24.874 1.00 53.84 117 PRO A C 1
ATOM 892 O O . PRO A 1 117 ? 31.514 13.948 -24.418 1.00 53.84 117 PRO A O 1
ATOM 895 N N . ASN A 1 118 ? 29.504 12.956 -24.346 1.00 55.00 118 ASN A N 1
ATOM 896 C CA . ASN A 1 118 ? 29.650 12.278 -23.058 1.00 55.00 118 ASN A CA 1
ATOM 897 C C . ASN A 1 118 ? 29.631 10.732 -23.180 1.00 55.00 118 ASN A C 1
ATOM 899 O O . ASN A 1 118 ? 29.418 10.051 -22.176 1.00 55.00 118 ASN A O 1
ATOM 903 N N . GLY A 1 119 ? 29.804 10.174 -24.388 1.00 56.12 119 GLY A N 1
ATOM 904 C CA . GLY A 1 119 ? 29.750 8.727 -24.655 1.00 56.12 119 GLY A CA 1
ATOM 905 C C . GLY A 1 119 ? 28.343 8.185 -24.952 1.00 56.12 119 GLY A C 1
ATOM 906 O O . GLY A 1 119 ? 27.386 8.946 -25.096 1.00 56.12 119 GLY A O 1
ATOM 907 N N . VAL A 1 120 ? 28.217 6.856 -25.074 1.00 57.66 120 VAL A N 1
ATOM 908 C CA . VAL A 1 120 ? 26.923 6.176 -25.280 1.00 57.66 120 VAL A CA 1
ATOM 909 C C . VAL A 1 120 ? 26.092 6.298 -24.004 1.00 57.66 120 VAL A C 1
ATOM 911 O O . VAL A 1 120 ? 26.478 5.777 -22.960 1.00 57.66 120 VAL A O 1
ATOM 914 N N . GLN A 1 121 ? 24.948 6.978 -24.086 1.00 67.38 121 GLN A N 1
ATOM 915 C CA . GLN A 1 121 ? 24.004 7.086 -22.976 1.00 67.38 121 GLN A CA 1
ATOM 916 C C . GLN A 1 121 ? 22.690 6.394 -23.332 1.00 67.38 121 GLN A C 1
ATOM 918 O O . GLN A 1 121 ? 22.089 6.675 -24.371 1.00 67.38 121 GLN A O 1
ATOM 923 N N . GLU A 1 122 ? 22.224 5.515 -22.442 1.00 80.31 122 GLU A N 1
ATOM 924 C CA . GLU A 1 122 ? 20.839 5.047 -22.470 1.00 80.31 122 GLU A CA 1
ATOM 925 C C . GLU A 1 122 ? 19.911 6.246 -22.223 1.00 80.31 122 GLU A C 1
ATOM 927 O O . GLU A 1 122 ? 20.164 7.095 -21.358 1.00 80.31 122 GLU A O 1
ATOM 932 N N . ARG A 1 123 ? 18.814 6.328 -22.966 1.00 85.25 123 ARG A N 1
ATOM 933 C CA . ARG A 1 123 ? 17.714 7.274 -22.746 1.00 85.25 123 ARG A CA 1
ATOM 934 C C . ARG A 1 123 ? 16.408 6.505 -22.686 1.00 85.25 123 ARG A C 1
ATOM 936 O O . ARG A 1 123 ? 16.320 5.395 -23.192 1.00 85.25 123 ARG A O 1
ATOM 943 N N . PHE A 1 124 ? 15.389 7.097 -22.079 1.00 89.75 124 PHE A N 1
ATOM 944 C CA . PHE A 1 124 ? 14.052 6.531 -22.174 1.00 89.75 124 PHE A CA 1
ATOM 945 C C . PHE A 1 124 ? 13.520 6.629 -23.603 1.00 89.75 124 PHE A C 1
ATOM 947 O O . PHE A 1 124 ? 13.807 7.595 -24.316 1.00 89.75 124 PHE A O 1
ATOM 954 N N . HIS A 1 125 ? 12.726 5.638 -23.997 1.00 88.94 125 HIS A N 1
ATOM 955 C CA . HIS A 1 125 ? 11.940 5.681 -25.222 1.00 88.94 125 HIS A CA 1
ATOM 956 C C . HIS A 1 125 ? 11.068 6.959 -25.267 1.00 88.94 125 HIS A C 1
ATOM 958 O O . HIS A 1 125 ? 10.561 7.364 -24.218 1.00 88.94 125 HIS A O 1
ATOM 964 N N . PRO A 1 126 ? 10.835 7.596 -26.434 1.00 87.38 126 PRO A N 1
ATOM 965 C CA . PRO A 1 126 ? 10.079 8.855 -26.527 1.00 87.38 126 PRO A CA 1
ATOM 966 C C . PRO A 1 126 ? 8.673 8.820 -25.909 1.00 87.38 126 PRO A C 1
ATOM 968 O O . PRO A 1 126 ? 8.195 9.831 -25.403 1.00 87.38 126 PRO A O 1
ATOM 971 N N . THR A 1 127 ? 8.022 7.654 -25.896 1.00 87.69 127 THR A N 1
ATOM 972 C CA . THR A 1 127 ? 6.692 7.468 -25.282 1.00 87.69 127 THR A CA 1
ATOM 973 C C . THR A 1 127 ? 6.714 7.452 -23.751 1.00 87.69 127 THR A C 1
ATOM 975 O O . THR A 1 127 ? 5.661 7.526 -23.124 1.00 87.69 127 THR A O 1
ATOM 978 N N . TRP A 1 128 ? 7.890 7.377 -23.119 1.00 92.75 128 TRP A N 1
ATOM 979 C CA . TRP A 1 128 ? 8.025 7.278 -21.664 1.00 92.75 128 TRP A CA 1
ATOM 980 C C . TRP A 1 128 ? 7.320 8.408 -20.918 1.00 92.75 128 TRP A C 1
ATOM 982 O O . TRP A 1 128 ? 6.660 8.159 -19.912 1.00 92.75 128 TRP A O 1
ATOM 992 N N . THR A 1 129 ? 7.416 9.639 -21.423 1.00 92.19 129 THR A N 1
ATOM 993 C CA . THR A 1 129 ? 6.770 10.800 -20.801 1.00 92.19 129 THR A CA 1
ATOM 994 C C . THR A 1 129 ? 5.250 10.636 -20.748 1.00 92.19 129 THR A C 1
ATOM 996 O O . THR A 1 129 ? 4.636 10.907 -19.716 1.00 92.19 129 THR A O 1
ATOM 999 N N . GLU A 1 130 ? 4.639 10.131 -21.822 1.00 90.81 130 GLU A N 1
ATOM 1000 C CA . GLU A 1 130 ? 3.200 9.866 -21.868 1.00 90.81 130 GLU A CA 1
ATOM 1001 C C . GLU A 1 130 ? 2.815 8.708 -20.939 1.00 90.81 130 GLU A C 1
ATOM 1003 O O . GLU A 1 130 ? 1.883 8.846 -20.138 1.00 90.81 130 GLU A O 1
ATOM 1008 N N . THR A 1 131 ? 3.574 7.608 -20.971 1.00 93.56 131 THR A N 1
ATOM 1009 C CA . THR A 1 131 ? 3.391 6.457 -20.074 1.00 93.56 131 THR A CA 1
ATOM 1010 C C . THR A 1 131 ? 3.423 6.889 -18.612 1.00 93.56 131 THR A C 1
ATOM 1012 O O . THR A 1 131 ? 2.511 6.565 -17.848 1.00 93.56 131 THR A O 1
ATOM 1015 N N . LEU A 1 132 ? 4.433 7.672 -18.224 1.00 94.75 132 LEU A N 1
ATOM 1016 C CA . LEU A 1 132 ? 4.590 8.150 -16.857 1.00 94.75 132 LEU A CA 1
ATOM 1017 C 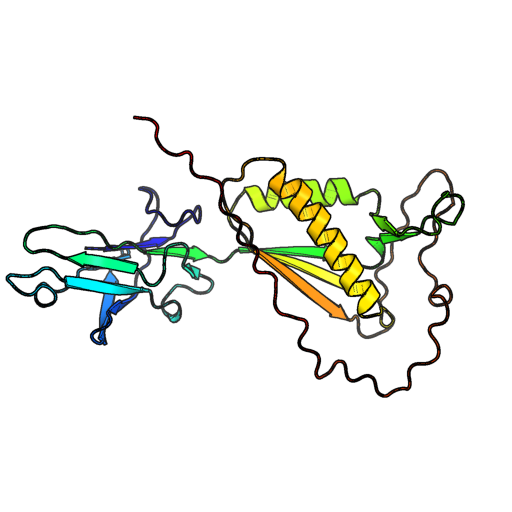C . LEU A 1 132 ? 3.453 9.100 -16.470 1.00 94.75 132 LEU A C 1
ATOM 1019 O O . LEU A 1 132 ? 2.856 8.923 -15.414 1.00 94.75 132 LEU A O 1
ATOM 1023 N N . SER A 1 133 ? 3.068 10.042 -17.335 1.00 93.50 133 SER A N 1
ATOM 1024 C CA . SER A 1 133 ? 1.932 10.939 -17.061 1.00 93.50 133 SER A CA 1
ATOM 1025 C C . SER A 1 133 ? 0.612 10.179 -16.853 1.00 93.50 133 SER A C 1
ATOM 1027 O O . SER A 1 133 ? -0.185 10.512 -15.973 1.00 93.50 133 SER A O 1
ATOM 1029 N N . THR A 1 134 ? 0.393 9.107 -17.616 1.00 95.06 134 THR A N 1
ATOM 1030 C CA . THR A 1 134 ? -0.783 8.243 -17.481 1.00 95.06 134 THR A CA 1
ATOM 1031 C C . THR A 1 134 ? -0.742 7.452 -16.184 1.00 95.06 134 THR A C 1
ATOM 1033 O O . THR A 1 134 ? -1.743 7.421 -15.468 1.00 95.06 134 THR A O 1
ATOM 1036 N N . LEU A 1 135 ? 0.417 6.893 -15.832 1.00 95.75 135 LEU A N 1
ATOM 1037 C CA . LEU A 1 135 ? 0.618 6.209 -14.560 1.00 95.75 135 LEU A CA 1
ATOM 1038 C C . LEU A 1 135 ? 0.306 7.124 -13.368 1.00 95.75 135 LEU A C 1
ATOM 1040 O O . LEU A 1 135 ? -0.439 6.721 -12.476 1.00 95.75 135 LEU A O 1
ATOM 1044 N N . ILE A 1 136 ? 0.818 8.360 -13.369 1.00 94.00 136 ILE A N 1
ATOM 1045 C CA . ILE A 1 136 ? 0.576 9.335 -12.295 1.00 94.00 136 ILE A CA 1
ATOM 1046 C C . ILE A 1 136 ? -0.930 9.591 -12.127 1.00 94.00 136 ILE A C 1
ATOM 1048 O O . ILE A 1 136 ? -1.440 9.457 -11.017 1.00 94.00 136 ILE A O 1
ATOM 1052 N N . ARG A 1 137 ? -1.673 9.838 -13.218 1.00 92.56 137 ARG A N 1
ATOM 1053 C CA . ARG A 1 137 ? -3.139 10.036 -13.166 1.00 92.56 137 ARG A CA 1
ATOM 1054 C C . ARG A 1 137 ? -3.894 8.828 -12.610 1.00 92.56 137 ARG A C 1
ATOM 1056 O O . ARG A 1 137 ? -4.881 8.995 -11.902 1.00 92.56 137 ARG A O 1
ATOM 1063 N N . ILE A 1 138 ? -3.465 7.607 -12.932 1.00 92.00 138 ILE A N 1
ATOM 1064 C CA . ILE A 1 138 ? -4.090 6.372 -12.421 1.00 92.00 138 ILE A CA 1
ATOM 1065 C C . ILE A 1 138 ? -3.841 6.222 -10.916 1.00 92.00 138 ILE A C 1
ATOM 1067 O O . ILE A 1 138 ? -4.749 5.838 -10.166 1.00 92.00 138 ILE A O 1
ATOM 1071 N N . LEU A 1 139 ? -2.616 6.518 -10.477 1.00 91.75 139 LEU A N 1
ATOM 1072 C CA . LEU A 1 139 ? -2.215 6.455 -9.074 1.00 91.75 139 LEU A CA 1
ATOM 1073 C C . LEU A 1 139 ? -2.866 7.562 -8.238 1.00 91.75 139 LEU A C 1
ATOM 1075 O O . LEU A 1 139 ? -3.150 7.326 -7.073 1.00 91.75 139 LEU A O 1
ATOM 1079 N N . GLU A 1 140 ? -3.168 8.728 -8.810 1.00 89.19 140 GLU A N 1
ATOM 1080 C CA . GLU A 1 140 ? -3.880 9.826 -8.134 1.00 89.19 140 GLU A CA 1
ATOM 1081 C C . GLU A 1 140 ? -5.341 9.512 -7.786 1.00 89.19 140 GLU A C 1
ATOM 1083 O O . GLU A 1 140 ? -5.897 10.146 -6.892 1.00 89.19 140 GLU A O 1
ATOM 1088 N N . GLN A 1 141 ? -5.974 8.550 -8.462 1.00 85.19 141 GLN A N 1
ATOM 1089 C CA . GLN A 1 141 ? -7.392 8.242 -8.236 1.00 85.19 141 GLN A CA 1
ATOM 1090 C C . GLN A 1 141 ? -7.639 7.584 -6.875 1.00 85.19 141 GLN A C 1
ATOM 1092 O O . GLN A 1 141 ? -8.583 7.951 -6.183 1.00 85.19 141 GLN A O 1
ATOM 1097 N N . HIS A 1 142 ? -6.793 6.622 -6.495 1.00 82.38 142 HIS A N 1
ATOM 1098 C CA . HIS A 1 142 ? -6.919 5.871 -5.245 1.00 82.38 142 HIS A CA 1
ATOM 1099 C C . HIS A 1 142 ? -5.543 5.432 -4.731 1.00 82.38 142 HIS A C 1
ATOM 1101 O O . HIS A 1 142 ? -4.677 5.098 -5.555 1.00 82.38 142 HIS A O 1
ATOM 1107 N N . PRO A 1 143 ? -5.346 5.334 -3.404 1.00 83.06 143 PRO A N 1
ATOM 1108 C CA . PRO A 1 143 ? -4.136 4.763 -2.818 1.00 83.06 143 PRO A CA 1
ATOM 1109 C C . PRO A 1 143 ? -3.830 3.386 -3.396 1.00 83.06 143 PRO A C 1
ATOM 1111 O O . PRO A 1 143 ? -4.717 2.547 -3.541 1.00 83.06 143 PRO A O 1
ATOM 1114 N N . SER A 1 144 ? -2.584 3.196 -3.825 1.00 87.12 144 SER A N 1
ATOM 1115 C CA . SER A 1 144 ? -2.168 2.001 -4.559 1.00 87.12 144 SER A CA 1
ATOM 1116 C C . SER A 1 144 ? -0.710 1.657 -4.269 1.00 87.12 144 SER A C 1
ATOM 1118 O O . SER A 1 144 ? 0.119 2.538 -4.011 1.00 87.12 144 SER A O 1
ATOM 1120 N N . ARG A 1 145 ? -0.381 0.372 -4.381 1.00 88.50 145 ARG A N 1
ATOM 1121 C CA . ARG A 1 145 ? 0.991 -0.117 -4.505 1.00 88.50 145 ARG A CA 1
ATOM 1122 C C . ARG A 1 145 ? 1.380 -0.108 -5.981 1.00 88.50 145 ARG A C 1
ATOM 1124 O O . ARG A 1 145 ? 0.732 -0.757 -6.795 1.00 88.50 145 ARG A O 1
ATOM 1131 N N . LEU A 1 146 ? 2.440 0.617 -6.318 1.00 94.19 146 LEU A N 1
ATOM 1132 C CA . LEU A 1 146 ? 3.078 0.557 -7.625 1.00 94.19 146 LEU A CA 1
ATOM 1133 C C . LEU A 1 146 ? 4.074 -0.608 -7.649 1.00 94.19 146 LEU A C 1
ATOM 1135 O O . LEU A 1 146 ? 4.990 -0.674 -6.824 1.00 94.19 146 LEU A O 1
ATOM 1139 N N . VAL A 1 147 ? 3.920 -1.504 -8.618 1.00 94.12 147 VAL A N 1
ATOM 1140 C CA . VAL A 1 147 ? 4.908 -2.539 -8.940 1.00 94.12 147 VAL A CA 1
ATOM 1141 C C . VAL A 1 147 ? 5.521 -2.212 -10.291 1.00 94.12 147 VAL A C 1
ATOM 1143 O O . VAL A 1 147 ? 4.821 -2.191 -11.298 1.00 94.12 147 VAL A O 1
ATOM 1146 N N . ILE A 1 148 ? 6.825 -1.965 -10.335 1.00 94.44 148 ILE A N 1
ATOM 1147 C CA . ILE A 1 148 ? 7.555 -1.866 -11.599 1.00 94.44 148 ILE A CA 1
ATOM 1148 C C . ILE A 1 148 ? 8.025 -3.270 -11.953 1.00 94.44 148 ILE A C 1
ATOM 1150 O O . ILE A 1 148 ? 8.888 -3.832 -11.278 1.00 94.44 148 ILE A O 1
ATOM 1154 N N . GLU A 1 149 ? 7.437 -3.838 -12.996 1.00 92.50 149 GLU A N 1
ATOM 1155 C CA . GLU A 1 149 ? 7.770 -5.167 -13.482 1.00 92.50 149 GLU A CA 1
ATOM 1156 C C . GLU A 1 149 ? 8.667 -5.058 -14.710 1.00 92.50 149 GLU A C 1
ATOM 1158 O O . GLU A 1 149 ? 8.266 -4.539 -15.750 1.00 92.50 149 GLU A O 1
ATOM 1163 N N . TYR A 1 150 ? 9.896 -5.545 -14.578 1.00 89.94 150 TYR A N 1
ATOM 1164 C CA . TYR A 1 150 ? 10.838 -5.636 -15.676 1.00 89.94 150 TYR A CA 1
ATOM 1165 C C . TYR A 1 150 ? 10.709 -6.981 -16.380 1.00 89.94 150 TYR A C 1
ATOM 1167 O O . TYR A 1 150 ? 10.898 -8.026 -15.755 1.00 89.94 150 TYR A O 1
ATOM 1175 N N . ARG A 1 151 ? 10.453 -6.948 -17.687 1.00 86.62 151 ARG A N 1
ATOM 1176 C CA . ARG A 1 151 ? 10.448 -8.112 -18.576 1.00 86.62 151 ARG A CA 1
ATOM 1177 C C . ARG A 1 151 ? 11.545 -7.942 -19.616 1.00 86.62 151 ARG A C 1
ATOM 1179 O O . ARG A 1 151 ? 11.529 -6.971 -20.369 1.00 86.62 151 ARG A O 1
ATOM 1186 N N . GLY A 1 152 ? 12.491 -8.871 -19.662 1.00 77.44 152 GLY A N 1
ATOM 1187 C CA . GLY A 1 152 ? 13.604 -8.785 -20.603 1.00 77.44 152 GLY A CA 1
ATOM 1188 C C . GLY A 1 152 ? 14.258 -10.120 -20.905 1.00 77.44 152 GLY A C 1
ATOM 1189 O O . GLY A 1 152 ? 13.893 -11.157 -20.337 1.00 77.44 152 GLY A O 1
ATOM 1190 N N . GLY A 1 153 ? 15.204 -10.047 -21.838 1.00 69.94 153 GLY A N 1
ATOM 1191 C CA . GLY A 1 153 ? 15.915 -11.197 -22.382 1.00 69.94 153 GLY A CA 1
ATOM 1192 C C . GLY A 1 153 ? 16.824 -11.905 -21.379 1.00 69.94 153 GLY A C 1
ATOM 1193 O O . GLY A 1 153 ? 17.093 -11.438 -20.270 1.00 69.94 153 GLY A O 1
ATOM 1194 N N . GLU A 1 154 ? 17.326 -13.062 -21.800 1.00 65.19 154 GLU A N 1
ATOM 1195 C CA . GLU A 1 154 ? 18.071 -13.985 -20.950 1.00 65.19 154 GLU A CA 1
ATOM 1196 C C . GLU A 1 154 ? 19.393 -13.407 -20.395 1.00 65.19 154 GLU A C 1
ATOM 1198 O O . GLU A 1 154 ? 19.846 -13.829 -19.326 1.00 65.19 154 GLU A O 1
ATOM 1203 N N . HIS A 1 155 ? 19.982 -12.433 -21.095 1.00 68.94 155 HIS A N 1
ATOM 1204 C CA . HIS A 1 155 ? 21.359 -11.966 -20.904 1.00 68.94 155 HIS A CA 1
ATOM 1205 C C . HIS A 1 155 ? 21.499 -10.599 -20.205 1.00 68.94 155 HIS A C 1
ATOM 1207 O O . HIS A 1 155 ? 22.580 -10.007 -20.212 1.00 68.94 155 HIS A O 1
ATOM 1213 N N . VAL A 1 156 ? 20.445 -10.076 -19.566 1.00 76.75 156 VAL A N 1
ATOM 1214 C CA . VAL A 1 156 ? 20.533 -8.803 -18.825 1.00 76.75 156 VAL A CA 1
ATOM 1215 C C . VAL A 1 156 ? 21.333 -8.990 -17.528 1.00 76.75 156 VAL A C 1
ATOM 1217 O O . VAL A 1 156 ? 20.944 -9.764 -16.653 1.00 76.75 156 VAL A O 1
ATOM 1220 N N . SER A 1 157 ? 22.444 -8.257 -17.377 1.00 82.56 157 SER A N 1
ATOM 1221 C CA . SER A 1 157 ? 23.253 -8.293 -16.149 1.00 82.56 157 SER A CA 1
ATOM 1222 C C . SER A 1 157 ? 22.494 -7.696 -14.955 1.00 82.56 157 SER A C 1
ATOM 1224 O O . SER A 1 157 ? 21.693 -6.768 -15.108 1.00 82.56 157 SER A O 1
ATOM 1226 N N . ALA A 1 158 ? 22.771 -8.191 -13.744 1.00 82.75 158 ALA A N 1
ATOM 1227 C CA . ALA A 1 158 ? 22.137 -7.692 -12.522 1.00 82.75 158 ALA A CA 1
ATOM 1228 C C . ALA A 1 158 ? 22.423 -6.197 -12.291 1.00 82.75 158 ALA A C 1
ATOM 1230 O O . ALA A 1 158 ? 21.546 -5.448 -11.860 1.00 82.75 158 ALA A O 1
ATOM 1231 N N . GLU A 1 159 ? 23.628 -5.740 -12.632 1.00 85.00 159 GLU A N 1
ATOM 1232 C CA . GLU A 1 159 ? 24.034 -4.338 -12.526 1.00 85.00 159 GLU A CA 1
ATOM 1233 C C . GLU A 1 159 ? 23.255 -3.453 -13.498 1.00 85.00 159 GLU A C 1
ATOM 1235 O O . GLU A 1 159 ? 22.816 -2.364 -13.127 1.00 85.00 159 GLU A O 1
ATOM 1240 N N . LEU A 1 160 ? 23.063 -3.905 -14.742 1.00 85.31 160 LEU A N 1
ATOM 1241 C CA . LEU A 1 160 ? 22.280 -3.165 -15.728 1.00 85.31 160 LEU A CA 1
ATOM 1242 C C . LEU A 1 160 ? 20.812 -3.067 -15.299 1.00 85.31 160 LEU A C 1
ATOM 1244 O O . LEU A 1 160 ? 20.239 -1.978 -15.336 1.00 85.31 160 LEU A O 1
ATOM 1248 N N . LEU A 1 161 ? 20.232 -4.179 -14.845 1.00 86.69 161 LEU A N 1
ATOM 1249 C CA . LEU A 1 161 ? 18.861 -4.234 -14.348 1.00 86.69 161 LEU A CA 1
ATOM 1250 C C . LEU A 1 161 ? 18.650 -3.283 -13.162 1.00 86.69 161 LEU A C 1
ATOM 1252 O O . LEU A 1 161 ? 17.698 -2.502 -13.164 1.00 86.69 161 LEU A O 1
ATOM 1256 N N . GLN A 1 162 ? 19.565 -3.291 -12.188 1.00 88.12 162 GLN A N 1
ATOM 1257 C CA . GLN A 1 162 ? 19.494 -2.390 -11.039 1.00 88.12 162 GLN A CA 1
ATOM 1258 C C . GLN A 1 162 ? 19.565 -0.921 -11.471 1.00 88.12 162 GLN A C 1
ATOM 1260 O O . GLN A 1 162 ? 18.716 -0.133 -11.065 1.00 88.12 162 GLN A O 1
ATOM 1265 N N . ARG A 1 163 ? 20.503 -0.551 -12.356 1.00 89.44 163 ARG A N 1
ATOM 1266 C CA . ARG A 1 163 ? 20.595 0.828 -12.875 1.00 89.44 163 ARG A CA 1
ATOM 1267 C C . ARG A 1 163 ? 19.316 1.275 -13.581 1.00 89.44 163 ARG A C 1
ATOM 1269 O O . ARG A 1 163 ? 18.920 2.433 -13.457 1.00 89.44 163 ARG A O 1
ATOM 1276 N N . ARG A 1 164 ? 18.674 0.378 -14.334 1.00 91.62 164 ARG A N 1
ATOM 1277 C CA . ARG A 1 164 ? 17.409 0.655 -15.030 1.00 91.62 164 ARG A CA 1
ATOM 1278 C C . ARG A 1 164 ? 16.263 0.875 -14.043 1.00 91.62 164 ARG A C 1
ATOM 1280 O O . ARG A 1 164 ? 15.525 1.847 -14.206 1.00 91.62 164 ARG A O 1
ATOM 1287 N N . PHE A 1 165 ? 16.152 0.047 -13.002 1.00 93.06 165 PHE A N 1
ATOM 1288 C CA . PHE A 1 165 ? 15.185 0.271 -11.922 1.00 93.06 165 PHE A CA 1
ATOM 1289 C C . PHE A 1 165 ? 15.429 1.588 -11.192 1.00 93.06 165 PHE A C 1
ATOM 1291 O O . PHE A 1 165 ? 14.492 2.370 -11.064 1.00 93.06 165 PHE A O 1
ATOM 1298 N N . ASP A 1 166 ? 16.671 1.867 -10.790 1.00 92.88 166 ASP A N 1
ATOM 1299 C CA . ASP A 1 166 ? 17.031 3.103 -10.085 1.00 92.88 166 ASP A CA 1
ATOM 1300 C C . ASP A 1 166 ? 16.629 4.338 -10.902 1.00 92.88 166 ASP A C 1
ATOM 1302 O O . ASP A 1 166 ? 16.068 5.298 -10.373 1.00 92.88 166 ASP A O 1
ATOM 1306 N N . ARG A 1 167 ? 16.860 4.298 -12.220 1.00 93.31 167 ARG A N 1
ATOM 1307 C CA . ARG A 1 167 ? 16.496 5.389 -13.127 1.00 93.31 167 ARG A CA 1
ATOM 1308 C C . ARG A 1 167 ? 14.984 5.570 -13.245 1.00 93.31 167 ARG A C 1
ATOM 1310 O O . ARG A 1 167 ? 14.505 6.700 -13.208 1.00 93.31 167 ARG A O 1
ATOM 1317 N N . VAL A 1 168 ? 14.232 4.480 -13.405 1.00 95.12 168 VAL A N 1
ATOM 1318 C CA . VAL A 1 168 ? 1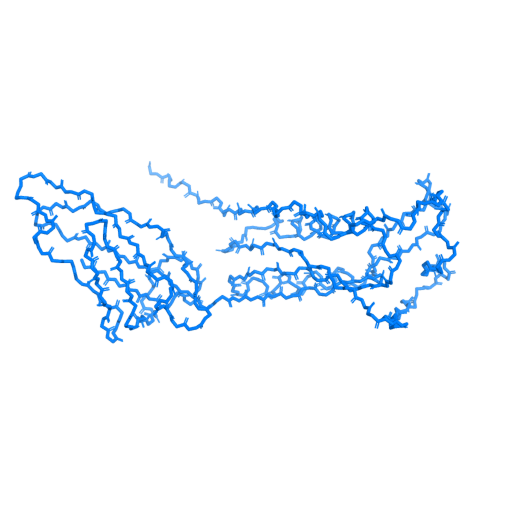2.762 4.535 -13.469 1.00 95.12 168 VAL A CA 1
ATOM 1319 C C . VAL A 1 168 ? 12.183 5.048 -12.153 1.00 95.12 168 VAL A C 1
ATOM 1321 O O . VAL A 1 168 ? 11.304 5.908 -12.167 1.00 95.12 168 VAL A O 1
ATOM 1324 N N . GLU A 1 169 ? 12.691 4.557 -11.025 1.00 95.00 169 GLU A N 1
ATOM 1325 C CA . GLU A 1 169 ? 12.289 5.004 -9.695 1.00 95.00 169 GLU A CA 1
ATOM 1326 C C . GLU A 1 169 ? 12.565 6.505 -9.512 1.00 95.00 169 GLU A C 1
ATOM 1328 O O . GLU A 1 169 ? 11.697 7.238 -9.035 1.00 95.00 169 GLU A O 1
ATOM 1333 N N . GLN A 1 170 ? 13.736 6.988 -9.937 1.00 94.06 170 GLN A N 1
ATOM 1334 C CA . GLN A 1 170 ? 14.087 8.406 -9.872 1.00 94.06 170 GLN A CA 1
ATOM 1335 C C . GLN A 1 170 ? 13.128 9.286 -10.685 1.00 94.06 170 GLN A C 1
ATOM 1337 O O . GLN A 1 170 ? 12.646 10.292 -10.160 1.00 94.06 170 GLN A O 1
ATOM 1342 N N . GLU A 1 171 ? 12.833 8.930 -11.938 1.00 94.50 171 GLU A N 1
ATOM 1343 C CA . GLU A 1 171 ? 11.872 9.675 -12.768 1.00 94.50 171 GLU A CA 1
ATOM 1344 C C . GLU A 1 171 ? 10.474 9.668 -12.152 1.00 94.50 171 GLU A C 1
ATOM 1346 O O . GLU A 1 171 ? 9.822 10.712 -12.064 1.00 94.50 171 GLU A O 1
ATOM 1351 N N . PHE A 1 172 ? 10.028 8.503 -11.676 1.00 95.75 172 PHE A N 1
ATOM 1352 C CA . PHE A 1 172 ? 8.733 8.368 -11.025 1.00 95.75 172 PHE A CA 1
ATOM 1353 C C . PHE A 1 172 ? 8.621 9.288 -9.810 1.00 95.75 172 PHE A C 1
ATOM 1355 O O . PHE A 1 172 ? 7.677 10.075 -9.731 1.00 95.75 172 PHE A O 1
ATOM 1362 N N . TRP A 1 173 ? 9.585 9.238 -8.885 1.00 93.88 173 TRP A N 1
ATOM 1363 C CA . TRP A 1 173 ? 9.546 10.079 -7.689 1.00 93.88 173 TRP A CA 1
ATOM 1364 C C . TRP A 1 173 ? 9.672 11.560 -8.015 1.00 93.88 173 TRP A C 1
ATOM 1366 O O . TRP A 1 173 ? 8.968 12.359 -7.406 1.00 93.88 173 TRP A O 1
ATOM 1376 N N . THR A 1 174 ? 10.491 11.924 -9.002 1.00 91.88 174 THR A N 1
ATOM 1377 C CA . THR A 1 174 ? 10.613 13.314 -9.463 1.00 91.88 174 THR A CA 1
ATOM 1378 C C . THR A 1 174 ? 9.260 13.848 -9.940 1.00 91.88 174 THR A C 1
ATOM 1380 O O . THR A 1 174 ? 8.845 14.933 -9.533 1.00 91.88 174 THR A O 1
ATOM 1383 N N . GLN A 1 175 ? 8.515 13.068 -10.730 1.00 92.12 175 GLN A N 1
ATOM 1384 C CA . GLN A 1 175 ? 7.173 13.455 -11.181 1.00 92.12 175 GLN A CA 1
ATOM 1385 C C . GLN A 1 175 ? 6.128 13.406 -10.058 1.00 92.12 175 GLN A C 1
ATOM 1387 O O . GLN A 1 175 ? 5.314 14.323 -9.919 1.00 92.12 175 GLN A O 1
ATOM 1392 N N . TRP A 1 176 ? 6.138 12.372 -9.214 1.00 90.38 176 TRP A N 1
ATOM 1393 C CA . TRP A 1 176 ? 5.184 12.237 -8.111 1.00 90.38 176 TRP A CA 1
ATOM 1394 C C . TRP A 1 176 ? 5.354 13.346 -7.065 1.00 90.38 176 TRP A C 1
ATOM 1396 O O . TRP A 1 176 ? 4.360 13.888 -6.600 1.00 90.38 176 TRP A O 1
ATOM 1406 N N . GLN A 1 177 ? 6.584 13.741 -6.734 1.00 89.56 177 GLN A N 1
ATOM 1407 C CA . GLN A 1 177 ? 6.877 14.761 -5.715 1.00 89.56 177 GLN A CA 1
ATOM 1408 C C . GLN A 1 177 ? 6.836 16.199 -6.242 1.00 89.56 177 GLN A C 1
ATOM 1410 O O . GLN A 1 177 ? 6.926 17.135 -5.453 1.00 89.56 177 GLN A O 1
ATOM 1415 N N . SER A 1 178 ? 6.670 16.392 -7.553 1.00 88.56 178 SER A N 1
ATOM 1416 C CA . SER A 1 178 ? 6.566 17.728 -8.153 1.00 88.56 178 SER A CA 1
ATOM 1417 C C . SER A 1 178 ? 5.357 18.537 -7.662 1.00 88.56 178 SER A C 1
ATOM 1419 O O . SER A 1 178 ? 5.336 19.757 -7.811 1.00 88.56 178 SER A O 1
ATOM 1421 N N . GLN A 1 179 ? 4.348 17.876 -7.084 1.00 86.50 179 GLN A N 1
ATOM 1422 C CA . GLN A 1 179 ? 3.118 18.490 -6.587 1.00 86.50 179 GLN A CA 1
ATOM 1423 C C . GLN A 1 179 ? 2.662 17.809 -5.286 1.00 86.50 179 GLN A C 1
ATOM 1425 O O . GLN A 1 179 ? 2.921 16.616 -5.103 1.00 86.50 179 GLN A O 1
ATOM 1430 N N . PRO A 1 180 ? 1.937 18.514 -4.397 1.00 84.25 180 PRO A N 1
ATOM 1431 C CA . PRO A 1 180 ? 1.291 17.894 -3.244 1.00 84.25 180 PRO A CA 1
ATOM 1432 C C . PRO A 1 180 ? 0.322 16.783 -3.670 1.00 84.25 180 PRO A C 1
ATOM 1434 O O . PRO A 1 180 ? -0.481 16.959 -4.588 1.00 84.25 180 PRO A O 1
ATOM 1437 N N . ARG A 1 181 ? 0.380 15.631 -2.994 1.00 83.44 181 ARG A N 1
ATOM 1438 C CA . ARG A 1 181 ? -0.460 14.456 -3.283 1.00 83.44 181 ARG A CA 1
ATOM 1439 C C . ARG A 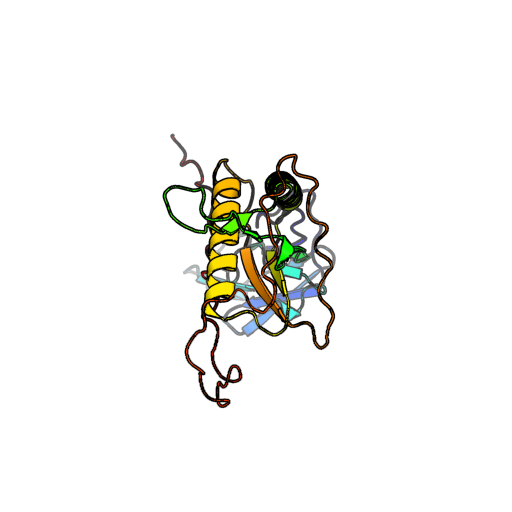1 181 ? -1.391 14.158 -2.114 1.00 83.44 181 ARG A C 1
ATOM 1441 O O . ARG A 1 181 ? -1.041 14.398 -0.963 1.00 83.44 181 ARG A O 1
ATOM 1448 N N . ARG A 1 182 ? -2.575 13.620 -2.418 1.00 78.94 182 ARG A N 1
ATOM 1449 C CA . ARG A 1 182 ? -3.614 13.302 -1.419 1.00 78.94 182 ARG A CA 1
ATOM 1450 C C . ARG A 1 182 ? -3.295 12.064 -0.586 1.00 78.94 182 ARG A C 1
ATOM 1452 O O . ARG A 1 182 ? -3.791 11.937 0.527 1.00 78.94 182 ARG A O 1
ATOM 1459 N N . HIS A 1 183 ? -2.467 11.173 -1.119 1.00 79.12 183 HIS A N 1
ATOM 1460 C CA . HIS A 1 183 ? -2.094 9.919 -0.483 1.00 79.12 183 HIS A CA 1
ATOM 1461 C C . HIS A 1 183 ? -0.677 9.500 -0.857 1.00 79.12 183 HIS A C 1
ATOM 1463 O O . HIS A 1 183 ? -0.105 9.967 -1.845 1.00 79.12 183 HIS A O 1
ATOM 1469 N N . ALA A 1 184 ? -0.119 8.598 -0.054 1.00 80.44 184 ALA A N 1
ATOM 1470 C CA . ALA A 1 184 ? 1.166 7.979 -0.328 1.00 80.44 184 ALA A CA 1
ATOM 1471 C C . ALA A 1 184 ? 1.022 6.841 -1.352 1.00 80.44 184 ALA A C 1
ATOM 1473 O O . ALA A 1 184 ? -0.006 6.168 -1.423 1.00 80.44 184 ALA A O 1
ATOM 1474 N N . VAL A 1 185 ? 2.087 6.602 -2.115 1.00 85.19 185 VAL A N 1
ATOM 1475 C CA . VAL A 1 185 ? 2.240 5.425 -2.979 1.00 85.19 185 VAL A CA 1
ATOM 1476 C C . VAL A 1 185 ? 3.408 4.616 -2.441 1.00 85.19 185 VAL A C 1
ATOM 1478 O O . VAL A 1 185 ? 4.438 5.178 -2.075 1.00 85.19 185 VAL A O 1
ATOM 1481 N N . THR A 1 186 ? 3.249 3.296 -2.388 1.00 86.25 186 THR A N 1
ATOM 1482 C CA . THR A 1 186 ? 4.366 2.388 -2.094 1.00 86.25 186 THR A CA 1
ATOM 1483 C C . THR A 1 186 ? 4.891 1.831 -3.405 1.00 86.25 186 THR A C 1
ATOM 1485 O O . THR A 1 186 ? 4.099 1.357 -4.214 1.00 86.25 186 THR A O 1
ATOM 1488 N N . LEU A 1 187 ? 6.205 1.878 -3.613 1.00 91.56 187 LEU A N 1
ATOM 1489 C CA . LEU A 1 187 ? 6.861 1.364 -4.812 1.00 91.56 187 LEU A CA 1
ATOM 1490 C C . LEU A 1 187 ? 7.597 0.065 -4.487 1.00 91.56 187 LEU A C 1
ATOM 1492 O O . LEU A 1 187 ? 8.289 -0.042 -3.475 1.00 91.56 187 LEU A O 1
ATOM 1496 N N . SER A 1 188 ? 7.455 -0.921 -5.363 1.00 90.62 188 SER A N 1
ATOM 1497 C CA . SER A 1 188 ? 8.245 -2.149 -5.349 1.00 90.62 188 SER A CA 1
ATOM 1498 C C . SER A 1 188 ? 8.645 -2.533 -6.767 1.00 90.62 188 SER A C 1
ATOM 1500 O O . SER A 1 188 ? 8.006 -2.117 -7.733 1.00 90.62 188 SER A O 1
ATOM 1502 N N . VAL A 1 189 ? 9.715 -3.309 -6.893 1.00 90.19 189 VAL A N 1
ATOM 1503 C CA . VAL A 1 189 ? 10.239 -3.758 -8.184 1.00 90.19 189 VAL A CA 1
ATOM 1504 C C . VAL A 1 189 ? 10.175 -5.277 -8.268 1.00 90.19 189 VAL A C 1
ATOM 1506 O O . VAL A 1 189 ? 10.383 -5.976 -7.274 1.00 90.19 189 VAL A O 1
ATOM 1509 N N . ARG A 1 190 ? 9.884 -5.792 -9.460 1.00 90.75 190 ARG A N 1
ATOM 1510 C CA . ARG A 1 190 ? 9.902 -7.219 -9.783 1.00 90.75 190 ARG A CA 1
ATOM 1511 C C . ARG A 1 190 ? 10.614 -7.401 -11.112 1.00 90.75 190 ARG A C 1
ATOM 1513 O O . ARG A 1 190 ? 10.376 -6.643 -12.043 1.00 90.75 190 ARG A O 1
ATOM 1520 N N . ALA A 1 191 ? 11.459 -8.415 -11.215 1.00 86.94 191 ALA A N 1
ATOM 1521 C CA . ALA A 1 191 ? 12.031 -8.830 -12.487 1.00 86.94 191 ALA A CA 1
ATOM 1522 C C . ALA A 1 191 ? 11.461 -10.194 -12.870 1.00 86.94 191 ALA A C 1
ATOM 1524 O O . ALA A 1 191 ? 11.441 -11.111 -12.047 1.00 86.94 191 ALA A O 1
ATOM 1525 N N . GLN A 1 192 ? 11.000 -10.318 -14.109 1.00 83.62 192 GLN A N 1
ATOM 1526 C CA . GLN A 1 192 ? 10.536 -11.565 -14.693 1.00 83.62 192 GLN A CA 1
ATOM 1527 C C . GLN A 1 192 ? 11.413 -11.902 -15.898 1.00 83.62 192 GLN A C 1
ATOM 1529 O O . GLN A 1 192 ? 11.479 -11.153 -16.874 1.00 83.62 192 GLN A O 1
ATOM 1534 N N . ARG A 1 193 ? 12.091 -13.049 -15.814 1.00 77.00 193 ARG A N 1
ATOM 1535 C CA . ARG A 1 193 ? 12.893 -13.593 -16.910 1.00 77.00 193 ARG A CA 1
ATOM 1536 C C . ARG A 1 193 ? 11.969 -14.296 -17.896 1.00 77.00 193 ARG A C 1
ATOM 1538 O O . ARG A 1 193 ? 11.165 -15.133 -17.485 1.00 77.00 193 ARG A O 1
ATOM 1545 N N . LEU A 1 194 ? 12.093 -13.965 -19.175 1.00 70.69 194 LEU A N 1
ATOM 1546 C CA . LEU A 1 194 ? 11.444 -14.726 -20.237 1.00 70.69 194 LEU A CA 1
ATOM 1547 C C . LEU A 1 194 ? 12.245 -16.019 -20.448 1.00 70.69 194 LEU A C 1
ATOM 1549 O O . LEU A 1 194 ? 13.473 -15.992 -20.509 1.00 70.69 194 LEU A O 1
ATOM 1553 N N . ILE A 1 195 ? 11.557 -17.163 -20.453 1.00 62.25 195 ILE A N 1
ATOM 1554 C CA . ILE A 1 195 ? 12.171 -18.475 -20.685 1.00 62.25 195 ILE A CA 1
ATOM 1555 C C . ILE A 1 195 ? 11.974 -18.795 -22.170 1.00 62.25 195 ILE A C 1
ATOM 1557 O O . ILE A 1 195 ? 10.846 -19.027 -22.592 1.00 62.25 195 ILE A O 1
ATOM 1561 N N . GLY A 1 196 ? 13.058 -18.800 -22.952 1.00 59.94 196 GLY A N 1
ATOM 1562 C CA . GLY A 1 196 ? 13.038 -19.029 -24.405 1.00 59.94 196 GLY A CA 1
ATOM 1563 C C . GLY A 1 196 ? 13.445 -17.796 -25.224 1.00 59.94 196 GLY A C 1
ATOM 1564 O O . GLY A 1 196 ? 13.839 -16.775 -24.671 1.00 59.94 196 GLY A O 1
ATOM 1565 N N . THR A 1 197 ? 13.342 -17.874 -26.555 1.00 55.59 197 THR A N 1
ATOM 1566 C CA . THR A 1 19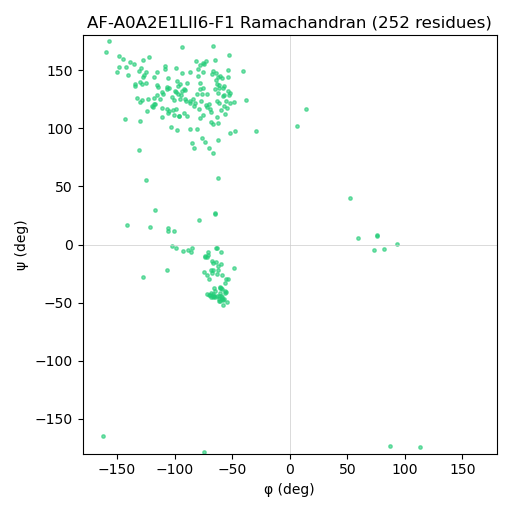7 ? 13.699 -16.784 -27.493 1.00 55.59 197 THR A CA 1
ATOM 1567 C C . THR A 1 197 ? 12.624 -15.696 -27.602 1.00 55.59 197 THR A C 1
ATOM 1569 O O . THR A 1 197 ? 12.545 -14.996 -28.611 1.00 55.59 197 THR A O 1
ATOM 1572 N N . GLU A 1 198 ? 11.749 -15.572 -26.604 1.00 54.59 198 GLU A N 1
ATOM 1573 C CA . GLU A 1 198 ? 10.731 -14.527 -26.564 1.00 54.59 198 GLU A CA 1
ATOM 1574 C C . GLU A 1 198 ? 11.409 -13.197 -26.229 1.00 54.59 198 GLU A C 1
ATOM 1576 O O . GLU A 1 198 ? 11.551 -12.811 -25.073 1.00 54.59 198 GLU A O 1
ATOM 1581 N N . THR A 1 199 ? 11.867 -12.482 -27.248 1.00 52.81 199 THR A N 1
ATOM 1582 C CA . THR A 1 199 ? 12.131 -11.053 -27.125 1.00 52.81 199 THR A CA 1
ATOM 1583 C C . THR A 1 199 ? 10.820 -10.330 -27.409 1.00 52.81 199 THR A C 1
ATOM 1585 O O . THR A 1 199 ? 10.189 -10.540 -28.445 1.00 52.81 199 THR A O 1
ATOM 1588 N N . LEU A 1 200 ? 10.355 -9.495 -26.472 1.00 53.03 200 LEU A N 1
ATOM 1589 C CA . LEU A 1 200 ? 9.266 -8.561 -26.769 1.00 53.03 200 LEU A CA 1
ATOM 1590 C C . LEU A 1 200 ? 9.730 -7.709 -27.960 1.00 53.03 200 LEU A C 1
ATOM 1592 O O . LEU A 1 200 ? 10.763 -7.048 -27.832 1.00 53.03 200 LEU A O 1
ATOM 1596 N N . PRO A 1 201 ? 9.034 -7.730 -29.113 1.00 52.31 201 PRO A N 1
ATOM 1597 C CA . PRO A 1 201 ? 9.469 -6.963 -30.264 1.00 52.31 201 PRO A CA 1
ATOM 1598 C C . PRO A 1 201 ? 9.412 -5.485 -29.891 1.00 52.31 201 PRO A C 1
ATOM 1600 O O . PRO A 1 201 ? 8.339 -4.907 -29.710 1.00 52.31 201 PRO A O 1
ATOM 1603 N N . CYS A 1 202 ? 10.582 -4.869 -29.746 1.00 60.91 202 CYS A N 1
ATOM 1604 C CA . CYS A 1 202 ? 10.679 -3.428 -29.639 1.00 60.91 202 CYS A CA 1
ATOM 1605 C C . CYS A 1 202 ? 10.251 -2.857 -30.987 1.00 60.91 202 CYS A C 1
ATOM 1607 O O . CYS A 1 202 ? 11.016 -2.911 -31.949 1.00 60.91 202 CYS A O 1
ATOM 1609 N N . ALA A 1 203 ? 9.034 -2.323 -31.079 1.00 53.28 203 ALA A N 1
ATOM 1610 C CA . ALA A 1 203 ? 8.704 -1.436 -32.181 1.00 53.28 203 ALA A CA 1
ATOM 1611 C C . ALA A 1 203 ? 9.630 -0.222 -32.044 1.00 53.28 203 ALA A C 1
ATOM 1613 O O . ALA A 1 203 ? 9.471 0.583 -31.127 1.00 53.28 203 ALA A O 1
ATOM 1614 N N . LEU A 1 204 ? 10.657 -0.151 -32.892 1.00 48.97 204 LEU A N 1
ATOM 1615 C CA . LEU A 1 204 ? 11.508 1.026 -32.969 1.00 48.97 204 LEU A CA 1
ATOM 1616 C C . LEU A 1 204 ? 10.602 2.217 -33.308 1.00 48.97 204 LEU A C 1
ATOM 1618 O O . LEU A 1 204 ? 9.815 2.123 -34.252 1.00 48.97 204 LEU A O 1
ATOM 1622 N N . PRO A 1 205 ? 10.660 3.316 -32.545 1.00 44.81 205 PRO A N 1
ATOM 1623 C CA . PRO A 1 205 ? 9.928 4.511 -32.913 1.00 44.81 205 PRO A CA 1
ATOM 1624 C C . PRO A 1 205 ? 10.521 5.025 -34.227 1.00 44.81 205 PRO A C 1
ATOM 1626 O O . PRO A 1 205 ? 11.745 5.102 -34.362 1.00 44.81 205 PRO A O 1
ATOM 1629 N N . ASP A 1 206 ? 9.662 5.381 -35.180 1.00 43.66 206 ASP A N 1
ATOM 1630 C CA . ASP A 1 206 ? 10.064 6.018 -36.436 1.00 43.66 206 ASP A CA 1
ATOM 1631 C C . ASP A 1 206 ? 10.536 7.449 -36.111 1.00 43.66 206 ASP A C 1
ATOM 1633 O O . ASP A 1 206 ? 9.773 8.416 -36.095 1.00 43.66 206 ASP A O 1
ATOM 1637 N N . LEU A 1 207 ? 11.796 7.566 -35.690 1.00 48.53 207 LEU A N 1
ATOM 1638 C CA . LEU A 1 207 ? 12.454 8.833 -35.394 1.00 48.53 207 LEU A CA 1
ATOM 1639 C C . LEU A 1 207 ? 13.166 9.305 -36.669 1.00 48.53 207 LEU A C 1
ATOM 1641 O O . LEU A 1 207 ? 13.873 8.506 -37.282 1.00 48.53 207 LEU A O 1
ATOM 1645 N N . PRO A 1 208 ? 13.042 10.588 -37.059 1.00 45.78 208 PRO A N 1
ATOM 1646 C CA . PRO A 1 208 ? 13.452 11.088 -38.379 1.00 45.78 208 PRO A CA 1
ATOM 1647 C C . PRO A 1 208 ? 14.953 10.991 -38.700 1.00 45.78 208 PRO A C 1
ATOM 1649 O O . PRO A 1 208 ? 15.350 11.288 -39.819 1.00 45.78 208 PRO A O 1
ATOM 1652 N N . ASP A 1 209 ? 15.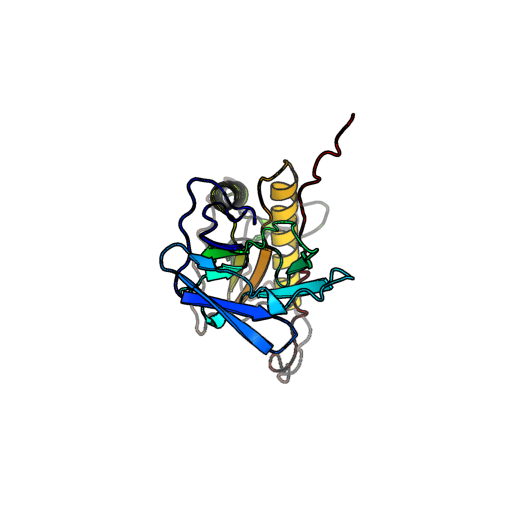781 10.525 -37.766 1.00 47.53 209 ASP A N 1
ATOM 1653 C CA . ASP A 1 209 ? 17.207 10.317 -37.962 1.00 47.53 209 ASP A CA 1
ATOM 1654 C C . ASP A 1 209 ? 17.567 8.905 -37.494 1.00 47.53 209 ASP A C 1
ATOM 1656 O O . ASP A 1 209 ? 17.608 8.653 -36.289 1.00 47.53 209 ASP A O 1
ATOM 1660 N N . GLY A 1 210 ? 17.830 7.991 -38.436 1.00 46.75 210 GLY A N 1
ATOM 1661 C CA . GLY A 1 210 ? 18.162 6.569 -38.231 1.00 46.75 210 GLY A CA 1
ATOM 1662 C C . GLY A 1 210 ? 19.458 6.301 -37.452 1.00 46.75 210 GLY A C 1
ATOM 1663 O O . GLY A 1 210 ? 20.368 5.637 -37.938 1.00 46.75 210 GLY A O 1
ATOM 1664 N N . ARG A 1 211 ? 19.558 6.833 -36.234 1.00 49.84 211 ARG A N 1
ATOM 1665 C CA . ARG A 1 211 ? 20.719 6.781 -35.344 1.00 49.84 211 ARG A CA 1
ATOM 1666 C C . ARG A 1 211 ? 20.416 6.019 -34.057 1.00 49.84 211 ARG A C 1
ATOM 1668 O O . ARG A 1 211 ? 20.989 6.358 -33.037 1.00 49.84 211 ARG A O 1
ATOM 1675 N N . TYR A 1 212 ? 19.526 5.034 -34.045 1.00 49.12 212 TYR A N 1
ATOM 1676 C CA . TYR A 1 212 ? 19.229 4.282 -32.821 1.00 49.12 212 TYR A CA 1
ATOM 1677 C C . TYR A 1 212 ? 19.239 2.785 -33.118 1.00 49.12 212 TYR A C 1
ATOM 1679 O O . TYR A 1 212 ? 18.545 2.325 -34.021 1.00 49.12 212 TYR A O 1
ATOM 1687 N N . SER A 1 213 ? 20.035 2.029 -32.364 1.00 48.09 213 SER A N 1
ATOM 1688 C CA . SER A 1 213 ? 20.064 0.567 -32.394 1.00 48.09 213 SER A CA 1
ATOM 1689 C C . SER A 1 213 ? 19.577 0.024 -31.050 1.00 48.09 213 SER A C 1
ATOM 1691 O O . SER A 1 213 ? 20.001 0.506 -29.997 1.00 48.09 213 SER A O 1
ATOM 1693 N N . VAL A 1 214 ? 18.718 -0.998 -31.070 1.00 43.09 214 VAL A N 1
ATOM 1694 C CA . VAL A 1 214 ? 18.587 -1.921 -29.927 1.00 43.09 214 VAL A CA 1
ATOM 1695 C C . VAL A 1 214 ? 19.951 -2.607 -29.767 1.00 43.09 214 VAL A C 1
ATOM 1697 O O . VAL A 1 214 ? 20.599 -2.835 -30.794 1.00 43.09 214 VAL A O 1
ATOM 1700 N N . PRO A 1 215 ? 20.448 -2.918 -28.556 1.00 39.94 215 PRO A N 1
ATOM 1701 C CA . PRO A 1 215 ? 21.624 -3.768 -28.448 1.00 39.94 215 PRO A CA 1
ATOM 1702 C C . PRO A 1 215 ? 21.317 -5.076 -29.169 1.00 39.94 215 PRO A C 1
ATOM 1704 O O . PRO A 1 215 ? 20.440 -5.823 -28.743 1.00 39.94 215 PRO A O 1
ATOM 1707 N N . ALA A 1 216 ? 22.001 -5.331 -30.283 1.00 45.50 216 ALA A N 1
ATOM 1708 C CA . ALA A 1 216 ? 22.217 -6.707 -30.688 1.00 45.50 216 ALA A CA 1
ATOM 1709 C C . ALA A 1 216 ? 23.009 -7.369 -29.552 1.00 45.50 216 ALA A C 1
ATOM 1711 O O . ALA A 1 216 ? 23.844 -6.695 -28.936 1.00 45.50 216 ALA A O 1
ATOM 1712 N N . ASP A 1 217 ? 22.749 -8.648 -29.277 1.00 42.88 217 ASP A N 1
ATOM 1713 C CA . ASP A 1 217 ? 23.394 -9.422 -28.203 1.00 42.88 217 ASP A CA 1
ATOM 1714 C C . ASP A 1 217 ? 24.938 -9.291 -28.192 1.00 42.88 217 ASP A C 1
ATOM 1716 O O . ASP A 1 217 ? 25.578 -9.450 -27.155 1.00 42.88 217 ASP A O 1
ATOM 1720 N N . ASP A 1 218 ? 25.534 -8.878 -29.314 1.00 37.62 218 ASP A N 1
ATOM 1721 C CA . ASP A 1 218 ? 26.973 -8.714 -29.521 1.00 37.62 218 ASP A CA 1
ATOM 1722 C C . ASP A 1 218 ? 27.551 -7.329 -29.140 1.00 37.62 218 ASP A C 1
ATOM 1724 O O . ASP A 1 218 ? 28.765 -7.127 -29.211 1.00 37.62 218 ASP A O 1
ATOM 1728 N N . ALA A 1 219 ? 26.727 -6.347 -28.746 1.00 40.41 219 ALA A N 1
ATOM 1729 C CA . ALA A 1 219 ? 27.167 -4.970 -28.453 1.00 40.41 219 ALA A CA 1
ATOM 1730 C C . ALA A 1 219 ? 27.331 -4.653 -26.951 1.00 40.41 219 ALA A 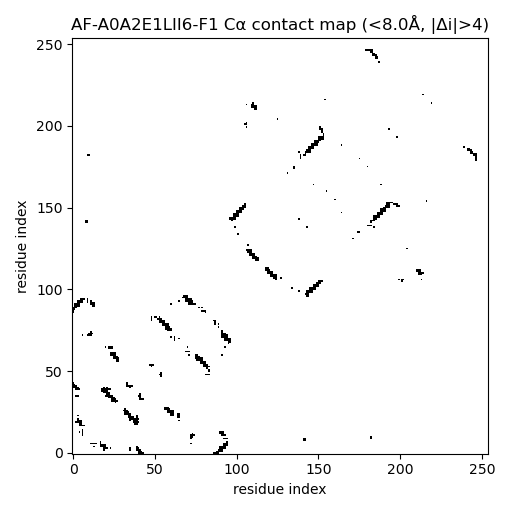C 1
ATOM 1732 O O . ALA A 1 219 ? 27.506 -3.492 -26.566 1.00 40.41 219 ALA A O 1
ATOM 1733 N N . VAL A 1 220 ? 27.300 -5.669 -26.086 1.00 38.34 220 VAL A N 1
ATOM 1734 C CA . VAL A 1 220 ? 27.747 -5.535 -24.693 1.00 38.34 220 VAL A CA 1
ATOM 1735 C C . VAL A 1 220 ? 29.282 -5.553 -24.703 1.00 38.34 220 VAL A C 1
ATOM 1737 O O . VAL A 1 220 ? 29.857 -6.511 -25.219 1.00 38.34 220 VAL A O 1
ATOM 1740 N N . PRO A 1 221 ? 29.995 -4.540 -24.163 1.00 31.78 221 PRO A N 1
ATOM 1741 C CA . PRO A 1 221 ? 31.448 -4.617 -24.054 1.00 31.78 221 PRO A CA 1
ATOM 1742 C C . PRO A 1 221 ? 31.791 -5.886 -23.281 1.00 31.78 221 PRO A C 1
ATOM 1744 O O . PRO A 1 221 ? 31.293 -6.076 -22.174 1.00 31.78 221 PRO A O 1
ATOM 1747 N N . SER A 1 222 ? 32.598 -6.755 -23.889 1.00 32.25 222 SER A N 1
ATOM 1748 C CA . SER A 1 222 ? 32.946 -8.078 -23.379 1.00 32.25 222 SER A CA 1
ATOM 1749 C C . SER A 1 222 ? 33.450 -7.993 -21.938 1.00 32.25 222 SER A C 1
ATOM 1751 O O . SER A 1 222 ? 34.623 -7.715 -21.674 1.00 32.25 222 SER A O 1
ATOM 1753 N N . ILE A 1 223 ? 32.538 -8.225 -20.994 1.00 37.69 223 ILE A N 1
ATOM 1754 C CA . ILE A 1 223 ? 32.858 -8.481 -19.599 1.00 37.69 223 ILE A CA 1
ATOM 1755 C C . ILE A 1 223 ? 33.545 -9.838 -19.624 1.00 37.69 223 ILE A C 1
ATOM 1757 O O . ILE A 1 223 ? 32.939 -10.832 -20.021 1.00 37.69 223 ILE A O 1
ATOM 1761 N N . LYS A 1 224 ? 34.840 -9.850 -19.287 1.00 32.47 224 LYS A N 1
ATOM 1762 C CA . LYS A 1 224 ? 35.664 -11.060 -19.186 1.00 32.47 224 LYS A CA 1
ATOM 1763 C C . LYS A 1 224 ? 34.837 -12.190 -18.585 1.00 32.47 224 LYS A C 1
ATOM 1765 O O . LYS A 1 224 ? 34.294 -12.007 -17.500 1.00 32.47 224 LYS A O 1
ATOM 1770 N N . THR A 1 225 ? 34.772 -13.308 -19.305 1.00 33.62 225 THR A N 1
ATOM 1771 C CA . THR A 1 225 ? 34.099 -14.560 -18.958 1.00 33.62 225 THR A CA 1
ATOM 1772 C C . THR A 1 225 ? 34.067 -14.780 -17.448 1.00 33.62 225 THR A C 1
ATOM 1774 O O . THR A 1 225 ? 35.046 -15.229 -16.852 1.00 33.62 225 THR A O 1
ATOM 1777 N N . ILE A 1 226 ? 32.945 -14.431 -16.820 1.00 36.19 226 ILE A N 1
ATOM 1778 C CA . ILE A 1 226 ? 32.664 -14.872 -15.462 1.00 36.19 226 ILE A CA 1
ATOM 1779 C C . ILE A 1 226 ? 32.180 -16.309 -15.620 1.00 36.19 226 ILE A C 1
ATOM 1781 O O . ILE A 1 226 ? 31.204 -16.571 -16.320 1.00 36.19 226 ILE A O 1
ATOM 1785 N N . SER A 1 227 ? 32.961 -17.218 -15.040 1.00 34.78 227 SER A N 1
ATOM 1786 C CA . SER A 1 227 ? 32.748 -18.664 -14.987 1.00 34.78 227 SER A CA 1
ATOM 1787 C C . SER A 1 227 ? 31.284 -19.037 -14.734 1.00 34.78 227 SER A C 1
ATOM 1789 O O . SER A 1 227 ? 30.576 -18.329 -14.017 1.00 34.78 227 SER A O 1
ATOM 1791 N N . ALA A 1 228 ? 30.870 -20.187 -15.272 1.00 34.34 228 ALA A N 1
ATOM 1792 C CA . ALA A 1 228 ? 29.523 -20.767 -15.246 1.00 34.34 228 ALA A CA 1
ATOM 1793 C C . ALA A 1 228 ? 28.990 -21.168 -13.846 1.00 34.34 228 ALA A C 1
ATOM 1795 O O . ALA A 1 228 ? 28.101 -22.004 -13.738 1.00 34.34 228 ALA A O 1
ATOM 1796 N N . ASP A 1 229 ? 29.478 -20.526 -12.786 1.00 35.59 229 ASP A N 1
ATOM 1797 C CA . ASP A 1 229 ? 29.101 -20.740 -11.391 1.00 35.59 229 ASP A CA 1
ATOM 1798 C C . ASP A 1 229 ? 28.641 -19.420 -10.747 1.00 35.59 229 ASP A C 1
ATOM 1800 O O . ASP A 1 229 ? 29.191 -18.985 -9.735 1.00 35.59 229 ASP A O 1
ATOM 1804 N N . SER A 1 230 ? 27.648 -18.736 -11.329 1.00 36.16 230 SER A N 1
ATOM 1805 C CA . SER A 1 230 ? 27.052 -17.549 -10.694 1.00 36.16 230 SER A CA 1
ATOM 1806 C C . SER A 1 230 ? 25.686 -17.888 -10.076 1.00 36.16 230 SER A C 1
ATOM 1808 O O . SER A 1 230 ? 24.687 -18.008 -10.795 1.00 36.16 230 SER A O 1
ATOM 1810 N N . PRO A 1 231 ? 25.602 -18.084 -8.744 1.00 39.50 231 PRO A N 1
ATOM 1811 C CA . PRO A 1 231 ? 24.387 -18.522 -8.081 1.00 39.50 231 PRO A CA 1
ATOM 1812 C C . PRO A 1 231 ? 23.492 -17.312 -7.791 1.00 39.50 231 PRO A C 1
ATOM 1814 O O . PRO A 1 231 ? 23.488 -16.770 -6.685 1.00 39.50 231 PRO A O 1
ATOM 1817 N N . TRP A 1 232 ? 22.637 -16.930 -8.743 1.00 33.84 232 TRP A N 1
ATOM 1818 C CA . TRP A 1 232 ? 21.506 -16.024 -8.463 1.00 33.84 232 TRP A CA 1
ATOM 1819 C C . TRP A 1 232 ? 20.477 -16.648 -7.494 1.00 33.84 232 TRP A C 1
ATOM 1821 O O . TRP A 1 232 ? 19.556 -15.981 -7.036 1.00 33.84 232 TRP A O 1
ATOM 1831 N N . ALA A 1 233 ? 20.687 -17.904 -7.089 1.00 35.25 233 ALA A N 1
ATOM 1832 C CA . ALA A 1 233 ? 19.870 -18.630 -6.124 1.00 35.25 233 ALA A CA 1
ATOM 1833 C C . ALA A 1 233 ? 19.999 -18.154 -4.659 1.00 35.25 233 ALA A C 1
ATOM 1835 O O . ALA A 1 233 ? 19.241 -18.631 -3.815 1.00 35.25 233 ALA A O 1
ATOM 1836 N N . LYS A 1 234 ? 20.940 -17.260 -4.305 1.00 34.59 234 LYS A N 1
ATOM 1837 C CA . LYS A 1 234 ? 21.143 -16.841 -2.896 1.00 34.59 234 LYS A CA 1
ATOM 1838 C C . LYS A 1 234 ? 21.460 -15.363 -2.665 1.00 34.59 234 LYS A C 1
ATOM 1840 O O . LYS A 1 234 ? 21.900 -15.010 -1.573 1.00 34.59 234 LYS A O 1
ATOM 1845 N N . GLN A 1 235 ? 21.215 -14.481 -3.629 1.00 34.12 235 GLN A N 1
ATOM 1846 C CA . GLN A 1 235 ? 21.275 -13.048 -3.349 1.00 34.12 235 GLN A CA 1
ATOM 1847 C C . GLN A 1 235 ? 19.865 -12.535 -3.109 1.00 34.12 235 GLN A C 1
ATOM 1849 O O . GLN A 1 235 ? 19.093 -12.275 -4.024 1.00 34.12 235 GLN A O 1
ATOM 1854 N N . SER A 1 236 ? 19.541 -12.413 -1.824 1.00 30.38 236 SER A N 1
ATOM 1855 C CA . SER A 1 236 ? 18.552 -11.466 -1.341 1.00 30.38 236 SER A CA 1
ATOM 1856 C C . SER A 1 236 ? 18.843 -10.109 -1.985 1.00 30.38 236 SER A C 1
ATOM 1858 O O . SER A 1 236 ? 19.725 -9.377 -1.526 1.00 30.38 236 SER A O 1
ATOM 1860 N N . PHE A 1 237 ? 18.134 -9.787 -3.067 1.00 36.38 237 PHE A N 1
ATOM 1861 C CA . PHE A 1 237 ? 18.015 -8.414 -3.534 1.00 36.38 237 PHE A CA 1
ATOM 1862 C C . PHE A 1 237 ? 17.562 -7.612 -2.320 1.00 36.38 237 PHE A C 1
ATOM 1864 O O . PHE A 1 237 ? 16.587 -7.996 -1.666 1.00 36.38 237 PHE A O 1
ATOM 1871 N N . LYS A 1 238 ? 18.347 -6.600 -1.926 1.00 29.39 238 LYS A N 1
ATOM 1872 C CA . LYS A 1 238 ? 18.074 -5.839 -0.703 1.00 29.39 238 LYS A CA 1
ATOM 1873 C C . LYS A 1 238 ? 16.596 -5.442 -0.713 1.00 29.39 238 LYS A C 1
ATOM 1875 O O . LYS A 1 238 ? 16.176 -4.812 -1.685 1.00 29.39 238 LYS A O 1
ATOM 1880 N N . PRO A 1 239 ? 15.811 -5.812 0.316 1.00 31.66 239 PRO A N 1
ATOM 1881 C CA . PRO A 1 239 ? 14.427 -5.399 0.372 1.00 31.66 239 PRO A CA 1
ATOM 1882 C C . PRO A 1 239 ? 14.374 -3.873 0.325 1.00 31.66 239 PRO A C 1
ATOM 1884 O O . PRO A 1 239 ? 15.104 -3.185 1.041 1.00 31.66 239 PRO A O 1
ATOM 1887 N N . THR A 1 240 ? 13.545 -3.414 -0.607 1.00 38.59 240 THR A N 1
ATOM 1888 C CA . THR A 1 240 ? 12.826 -2.149 -0.700 1.00 38.59 240 THR A CA 1
ATOM 1889 C C . THR A 1 240 ? 13.314 -1.065 0.257 1.00 38.59 240 THR A C 1
ATOM 1891 O O . THR A 1 240 ? 13.114 -1.143 1.470 1.00 38.59 240 THR A O 1
ATOM 1894 N N . ARG A 1 241 ? 13.832 0.042 -0.288 1.00 36.94 241 ARG A N 1
ATOM 1895 C CA . ARG A 1 241 ? 13.651 1.330 0.389 1.00 36.94 241 ARG A CA 1
ATOM 1896 C C . ARG A 1 241 ? 12.145 1.577 0.415 1.00 36.94 241 ARG A C 1
ATOM 1898 O O . ARG A 1 241 ? 11.596 2.124 -0.531 1.00 36.94 241 ARG A O 1
ATOM 1905 N N . GLU A 1 242 ? 11.467 1.123 1.467 1.00 34.41 242 GLU A N 1
ATOM 1906 C CA . GLU A 1 242 ? 10.075 1.470 1.740 1.00 34.41 242 GLU A CA 1
ATOM 1907 C C . GLU A 1 242 ? 10.053 2.968 2.069 1.00 34.41 242 GLU A C 1
ATOM 1909 O O . GLU A 1 242 ? 10.115 3.409 3.214 1.00 34.41 242 GLU A O 1
ATOM 1914 N N . ARG A 1 243 ? 10.107 3.788 1.022 1.00 37.09 243 ARG A N 1
ATOM 1915 C CA . ARG A 1 243 ? 10.058 5.239 1.110 1.00 37.09 243 ARG A CA 1
ATOM 1916 C C . ARG A 1 243 ? 8.595 5.638 1.202 1.00 37.09 243 ARG A C 1
ATOM 1918 O O . ARG A 1 243 ? 7.962 5.974 0.208 1.00 37.09 243 ARG A O 1
ATOM 1925 N N . ARG A 1 244 ? 8.048 5.577 2.416 1.00 34.06 244 ARG A N 1
ATOM 1926 C CA . ARG A 1 244 ? 6.777 6.232 2.736 1.00 34.06 244 ARG A CA 1
ATOM 1927 C C . ARG A 1 244 ? 7.042 7.727 2.863 1.00 34.06 244 ARG A C 1
ATOM 1929 O O . ARG A 1 244 ? 7.718 8.158 3.792 1.00 34.06 244 ARG A O 1
ATOM 1936 N N . PHE A 1 245 ? 6.521 8.510 1.929 1.00 38.50 245 PHE A N 1
ATOM 1937 C CA . PHE A 1 245 ? 6.493 9.962 2.053 1.00 38.50 245 PHE A CA 1
ATOM 1938 C C . PHE A 1 245 ? 5.066 10.390 2.383 1.00 38.50 245 PHE A C 1
ATOM 1940 O O . PHE A 1 245 ? 4.149 10.185 1.590 1.00 38.50 245 PHE A O 1
ATOM 1947 N N . PHE A 1 246 ? 4.888 10.947 3.580 1.00 32.56 246 PHE A N 1
ATOM 1948 C CA . PHE A 1 246 ? 3.661 11.627 3.977 1.00 32.56 246 PHE A CA 1
ATOM 1949 C C . PHE A 1 246 ? 3.650 13.039 3.385 1.00 32.56 246 PHE A C 1
ATOM 1951 O O . PHE A 1 246 ? 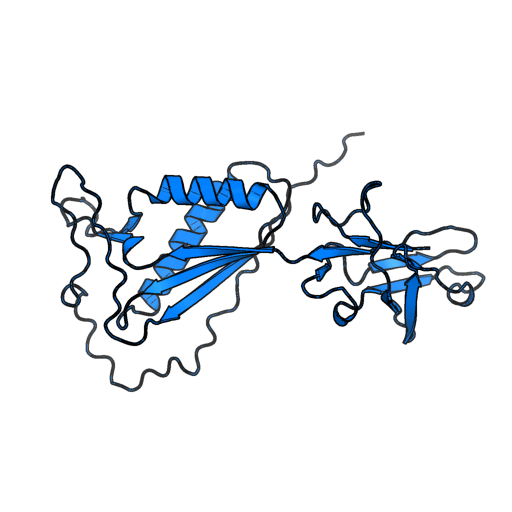4.695 13.687 3.298 1.00 32.56 246 PHE A O 1
ATOM 1958 N N . ALA A 1 247 ? 2.468 13.526 3.004 1.00 31.14 247 ALA A N 1
ATOM 1959 C CA . ALA A 1 247 ? 2.264 14.952 2.794 1.00 31.14 247 ALA A CA 1
ATOM 1960 C C . ALA A 1 247 ? 2.523 15.685 4.120 1.00 31.14 247 ALA A C 1
ATOM 1962 O O . ALA A 1 247 ? 2.089 15.222 5.177 1.00 31.14 247 ALA A O 1
ATOM 1963 N N . ALA A 1 248 ? 3.227 16.814 4.071 1.00 31.55 248 ALA A N 1
ATOM 1964 C CA . ALA A 1 248 ? 3.285 17.718 5.208 1.00 31.55 248 ALA A CA 1
ATOM 1965 C C . ALA A 1 248 ? 1.850 18.165 5.531 1.00 31.55 248 ALA A C 1
ATOM 1967 O O . ALA A 1 248 ? 1.192 18.790 4.702 1.00 31.55 248 ALA A O 1
ATOM 1968 N N . SER A 1 249 ? 1.350 17.810 6.714 1.00 35.25 249 SER A N 1
ATOM 1969 C CA . SER A 1 249 ? 0.181 18.474 7.274 1.00 35.25 249 SER A CA 1
ATOM 1970 C C . SER A 1 249 ? 0.603 19.883 7.674 1.00 35.25 249 SER A C 1
ATOM 1972 O O . SER A 1 249 ? 1.517 20.033 8.487 1.00 35.25 249 SER A O 1
ATOM 1974 N N . GLU A 1 250 ? -0.048 20.895 7.107 1.00 33.59 250 GLU A N 1
ATOM 1975 C CA . GLU A 1 250 ? 0.054 22.270 7.586 1.00 33.59 250 GLU A CA 1
ATOM 1976 C C . GLU A 1 250 ? -0.287 22.307 9.080 1.00 33.59 250 GLU A C 1
ATOM 1978 O O . GLU A 1 250 ? -1.385 21.947 9.509 1.00 33.59 250 GLU A O 1
ATOM 1983 N N . THR A 1 251 ? 0.694 22.705 9.884 1.00 34.66 251 THR A N 1
ATOM 1984 C CA . THR A 1 251 ? 0.500 23.097 11.273 1.00 34.66 251 THR A CA 1
ATOM 1985 C C . THR A 1 251 ? -0.289 24.399 11.307 1.00 34.66 251 THR A C 1
ATOM 1987 O O . THR A 1 251 ? 0.235 25.460 10.983 1.00 34.66 251 THR A O 1
ATOM 1990 N N . GLU A 1 252 ? -1.561 24.267 11.667 1.00 32.25 252 GLU A N 1
ATOM 1991 C CA . GLU A 1 252 ? -2.317 25.113 12.594 1.00 32.25 252 GLU A CA 1
ATOM 1992 C C . GLU A 1 252 ? -1.570 26.367 13.101 1.00 32.25 252 GLU A C 1
ATOM 1994 O O . GLU A 1 252 ? -0.750 26.299 14.016 1.00 32.25 252 GLU A O 1
ATOM 1999 N N . THR A 1 253 ? -1.892 27.530 12.531 1.00 34.69 253 THR A N 1
ATOM 2000 C CA . THR A 1 253 ? -1.718 28.831 13.188 1.00 34.69 253 THR A CA 1
ATOM 2001 C C . THR A 1 253 ? -3.014 29.185 13.911 1.00 34.69 253 THR A C 1
ATOM 2003 O O . THR A 1 253 ? -4.039 29.455 13.281 1.00 34.69 253 THR A O 1
ATOM 2006 N N . ARG A 1 254 ? -2.954 29.211 15.242 1.00 34.12 254 ARG A N 1
ATOM 2007 C CA . ARG A 1 254 ? -3.862 29.974 16.096 1.00 34.12 254 ARG A CA 1
ATOM 2008 C C . ARG A 1 254 ? -3.041 30.842 17.035 1.00 34.12 254 ARG A C 1
ATOM 2010 O O . ARG A 1 254 ? -2.006 30.339 17.522 1.00 34.12 254 ARG A O 1
#

Foldseek 3Di:
DEFEWAPAQLQFDDDPPIFTFFQWWKAKPVGDIWGAHRRRDTDDDPVQADQPAWDWIWIATDQVRGPPQKDWSHDGGDIDTDDPPDDDYDYTYIYRAAEDEAEDELLQWWWFQDPDPPGIDIDGDPCVVVSLVVVLVVCLVHAHEYEYEYEYEPPDDPVNVVVVVVVVVVVNCCVNVPDFGPAWYWYDYHYDYDDDPDGPDNPRPPDVDPRIDRDDPPPDDDPDDDDPPDPPVDDPPPPDPRPTDDGDDDDDDD

Solvent-accessible surface area (backbone atoms only — not comparable to full-atom values): 15611 Å² total; per-residue (Å²): 70,29,36,32,29,42,29,87,70,54,78,35,64,94,54,97,88,46,51,38,37,45,62,28,34,35,38,34,83,91,69,51,75,44,60,22,38,86,66,4,38,40,73,73,68,72,84,74,47,54,92,85,55,58,36,78,43,48,39,29,72,42,63,89,46,44,64,91,61,39,41,74,46,26,77,76,65,38,77,44,79,45,43,83,96,58,89,54,81,58,69,39,23,27,25,72,69,38,79,45,76,46,82,44,39,63,64,46,50,39,41,42,61,66,85,44,99,83,48,70,46,78,38,69,31,88,61,47,64,58,54,50,54,52,50,52,58,60,51,70,74,45,56,33,36,39,34,41,33,37,45,38,58,85,81,72,50,69,68,58,53,49,54,52,50,53,52,51,51,50,54,49,50,54,61,60,66,71,48,95,58,99,63,55,58,48,68,47,78,47,79,47,78,42,88,69,92,64,62,81,80,62,77,74,75,92,54,100,63,96,60,69,54,77,81,54,92,81,70,60,80,81,71,75,83,74,66,98,78,75,71,78,88,74,64,80,70,78,81,66,82,77,66,77,59,77,69,84,75,84,78,81,87,128

Nearest PDB structures (foldseek):
  2gk4-assembly1_B  TM=2.598E-01  e=1.111E+00  Streptococcus pneumoniae TIGR4
  7tth-assembly1_A  TM=5.560E-01  e=6.787E+00  Homo sapiens
  5trc-assembly1_A  TM=2.418E-01  e=6.390E+00  Saccharomyces cerevisiae S288C